Protein AF-A0A811UZP2-F1 (afdb_monomer_lite)

Structure (mmCIF, N/CA/C/O backbone):
data_AF-A0A811UZP2-F1
#
_entry.id   AF-A0A811UZP2-F1
#
loop_
_atom_site.group_PDB
_atom_site.id
_atom_site.type_symbol
_atom_site.label_atom_id
_atom_site.label_alt_id
_atom_site.label_comp_id
_atom_site.label_asym_id
_atom_site.label_entity_id
_atom_site.label_seq_id
_atom_site.pdbx_PDB_ins_code
_atom_site.Cartn_x
_atom_site.Cartn_y
_atom_site.Cartn_z
_atom_site.occupancy
_atom_site.B_iso_or_equiv
_atom_site.auth_seq_id
_atom_site.auth_comp_id
_atom_site.auth_asym_id
_atom_site.auth_atom_id
_atom_site.pdbx_PDB_model_num
ATOM 1 N N . MET A 1 1 ? -49.555 -31.638 52.571 1.00 51.34 1 MET A N 1
ATOM 2 C CA . MET A 1 1 ? -48.454 -30.773 53.047 1.00 51.34 1 MET A CA 1
ATOM 3 C C . MET A 1 1 ? -47.359 -30.689 51.977 1.00 51.34 1 MET A C 1
ATOM 5 O O . MET A 1 1 ? -46.196 -30.837 52.291 1.00 51.34 1 MET A O 1
ATOM 9 N N . GLU A 1 2 ? -47.729 -30.473 50.708 1.00 55.97 2 GLU A N 1
ATOM 10 C CA . GLU A 1 2 ? -46.790 -30.563 49.565 1.00 55.97 2 GLU A CA 1
ATOM 11 C C . GLU A 1 2 ? -46.860 -29.322 48.657 1.00 55.97 2 GLU A C 1
ATOM 13 O O . GLU A 1 2 ? -45.857 -28.881 48.111 1.00 55.97 2 GLU A O 1
ATOM 18 N N . LEU A 1 3 ? -48.024 -28.666 48.570 1.00 55.44 3 LEU A N 1
ATOM 19 C CA . LEU A 1 3 ? -48.233 -27.523 47.673 1.00 55.44 3 LEU A CA 1
ATOM 20 C C . LEU A 1 3 ? -47.512 -26.235 48.123 1.00 55.44 3 LEU A C 1
ATOM 22 O O . LEU A 1 3 ? -47.175 -25.387 47.302 1.00 55.44 3 LEU A O 1
ATOM 26 N N . LYS A 1 4 ? -47.251 -26.093 49.430 1.00 56.12 4 LYS A N 1
ATOM 27 C CA . LYS A 1 4 ? -46.613 -24.900 50.012 1.00 56.12 4 LYS A CA 1
ATOM 28 C C . LYS A 1 4 ? -45.107 -24.848 49.715 1.00 56.12 4 LYS A C 1
ATOM 30 O O . LYS A 1 4 ? -44.585 -23.775 49.448 1.00 56.12 4 LYS A O 1
ATOM 35 N N . GLY A 1 5 ? -44.448 -26.012 49.674 1.00 55.09 5 GLY A N 1
ATOM 36 C CA . GLY A 1 5 ? -43.034 -26.127 49.303 1.00 55.09 5 GLY A CA 1
ATOM 37 C C . GLY A 1 5 ? -42.792 -25.862 47.816 1.00 55.09 5 GLY A C 1
ATOM 38 O O . GLY A 1 5 ? -41.835 -25.182 47.465 1.00 55.09 5 GLY A O 1
ATOM 39 N N . PHE A 1 6 ? -43.703 -26.306 46.942 1.00 57.50 6 PHE A N 1
ATOM 40 C CA . PHE A 1 6 ? -43.616 -26.010 45.509 1.00 57.50 6 PHE A CA 1
ATOM 41 C C . PHE A 1 6 ? -43.801 -24.521 45.203 1.00 57.50 6 PHE A C 1
ATOM 43 O O . PHE A 1 6 ? -43.073 -23.993 44.370 1.00 57.50 6 PHE A O 1
ATOM 50 N N . LEU A 1 7 ? -44.721 -23.833 45.891 1.00 56.56 7 LEU A N 1
ATOM 51 C CA . LEU A 1 7 ? -44.961 -22.403 45.677 1.00 56.56 7 LEU A CA 1
ATOM 52 C C . LEU A 1 7 ? -43.771 -21.539 46.129 1.00 56.56 7 LEU A C 1
ATOM 54 O O . LEU A 1 7 ? -43.403 -20.606 45.424 1.00 56.56 7 LEU A O 1
ATOM 58 N N . GLU A 1 8 ? -43.124 -21.870 47.252 1.00 56.34 8 GLU A N 1
ATOM 59 C CA . GLU A 1 8 ? -41.934 -21.139 47.717 1.00 56.34 8 GLU A CA 1
ATOM 60 C C . GLU A 1 8 ? -40.711 -21.369 46.821 1.00 56.34 8 GLU A C 1
ATOM 62 O O . GLU A 1 8 ? -39.989 -20.420 46.516 1.00 56.34 8 GLU A O 1
ATOM 67 N N . VAL A 1 9 ? -40.524 -22.590 46.307 1.00 61.41 9 VAL A N 1
ATOM 68 C CA . VAL A 1 9 ? -39.473 -22.888 45.320 1.00 61.41 9 VAL A CA 1
ATOM 69 C C . VAL A 1 9 ? -39.740 -22.162 43.995 1.00 61.41 9 VAL A C 1
ATOM 71 O O . VAL A 1 9 ? -38.817 -21.592 43.417 1.00 61.41 9 VAL A O 1
ATOM 74 N N . PHE A 1 10 ? -40.994 -22.099 43.535 1.00 60.28 10 PHE A N 1
ATOM 75 C CA . PHE A 1 10 ? -41.353 -21.378 42.307 1.00 60.28 10 PHE A CA 1
ATOM 76 C C . PHE A 1 10 ? -41.160 -19.859 42.441 1.00 60.28 10 PHE A C 1
ATOM 78 O O . PHE A 1 10 ? -40.683 -19.222 41.505 1.00 60.28 10 PHE A O 1
ATOM 85 N N . ILE A 1 11 ? -41.468 -19.278 43.608 1.00 58.78 11 ILE A N 1
ATOM 86 C CA . ILE A 1 11 ? -41.262 -17.848 43.899 1.00 58.78 11 ILE A CA 1
ATOM 87 C C . ILE A 1 11 ? -39.763 -17.511 43.995 1.00 58.78 11 ILE A C 1
ATOM 89 O O . ILE A 1 11 ? -39.335 -16.491 43.458 1.00 58.78 11 ILE A O 1
ATOM 93 N N . LEU A 1 12 ? -38.939 -18.384 44.587 1.00 56.09 12 LEU A N 1
ATOM 94 C CA . LEU A 1 12 ? -37.476 -18.226 44.619 1.00 56.09 12 LEU A CA 1
ATOM 95 C C . LEU A 1 12 ? -36.836 -18.322 43.220 1.00 56.09 12 LEU A C 1
ATOM 97 O O . LEU A 1 12 ? -35.905 -17.576 42.914 1.00 56.09 12 LEU A O 1
ATOM 101 N N . ILE A 1 13 ? -37.357 -19.187 42.344 1.00 56.62 13 ILE A N 1
ATOM 102 C CA . ILE A 1 13 ? -36.900 -19.313 40.949 1.00 56.62 13 ILE A CA 1
ATOM 103 C C . ILE A 1 13 ? -37.351 -18.102 40.109 1.00 56.62 13 ILE A C 1
ATOM 105 O O . ILE A 1 13 ? -36.561 -17.545 39.348 1.00 56.62 13 ILE A O 1
ATOM 109 N N . LEU A 1 14 ? -38.583 -17.616 40.297 1.00 57.53 14 LEU A N 1
ATOM 110 C CA . LEU A 1 14 ? -39.101 -16.419 39.618 1.00 57.53 14 LEU A CA 1
ATOM 111 C C . LEU A 1 14 ? -38.420 -15.113 40.065 1.00 57.53 14 LEU A C 1
ATOM 113 O O . LEU A 1 14 ? -38.305 -14.194 39.257 1.00 57.53 14 LEU A O 1
ATOM 117 N N . CYS A 1 15 ? -37.935 -15.022 41.308 1.00 55.75 15 CYS A N 1
ATOM 118 C CA . CYS A 1 15 ? -37.207 -13.846 41.803 1.00 55.75 15 CYS A CA 1
ATOM 119 C C . CYS A 1 15 ? -35.717 -13.817 41.422 1.00 55.75 15 CYS A C 1
ATOM 121 O O . CYS A 1 15 ? -35.116 -12.747 41.474 1.00 55.75 15 CYS A O 1
ATOM 123 N N . THR A 1 16 ? -35.114 -14.946 41.035 1.00 53.75 16 THR A N 1
ATOM 124 C CA . THR A 1 16 ? -33.679 -15.031 40.688 1.00 53.75 16 THR A CA 1
ATOM 125 C C . THR A 1 16 ? -33.408 -14.961 39.183 1.00 53.75 16 THR A C 1
ATOM 127 O O . THR A 1 16 ? -32.334 -14.515 38.775 1.00 53.75 16 THR A O 1
ATOM 130 N N . LEU A 1 17 ? -34.386 -15.316 38.341 1.00 49.88 17 LEU A N 1
ATOM 131 C CA . LEU A 1 17 ? -34.281 -15.182 36.883 1.00 49.88 17 LEU A CA 1
ATOM 132 C C . LEU A 1 17 ? -34.069 -13.737 36.370 1.00 49.88 17 LEU A C 1
ATOM 134 O O . LEU A 1 17 ? -33.278 -13.572 35.440 1.00 49.88 17 LEU A O 1
ATOM 138 N N . PRO A 1 18 ? -34.699 -12.679 36.928 1.00 53.84 18 PRO A N 1
ATOM 139 C CA . PRO A 1 18 ? -34.545 -11.325 36.390 1.00 53.84 18 PRO A CA 1
ATOM 140 C C . PRO A 1 18 ? -33.134 -10.759 36.594 1.00 53.84 18 PRO A C 1
ATOM 142 O O . PRO A 1 18 ? -32.667 -9.954 35.793 1.00 53.84 18 PRO A O 1
ATOM 145 N N . SER A 1 19 ? -32.437 -11.182 37.654 1.00 48.47 19 SER A N 1
ATOM 146 C CA . SER A 1 19 ? -31.101 -10.684 38.010 1.00 48.47 19 SER A CA 1
ATOM 147 C C . SER A 1 19 ? -29.984 -11.328 37.186 1.00 48.47 19 SER A C 1
ATOM 149 O O . SER A 1 19 ? -28.936 -10.718 36.999 1.00 48.47 19 SER A O 1
ATOM 151 N N . ALA A 1 20 ? -30.205 -12.547 36.682 1.00 51.75 20 ALA A N 1
ATOM 152 C CA . ALA A 1 20 ? -29.247 -13.267 35.842 1.00 51.75 20 ALA A CA 1
ATOM 153 C C . ALA A 1 20 ? -29.245 -12.793 34.374 1.00 51.75 20 ALA A C 1
ATOM 155 O O . ALA A 1 20 ? -28.330 -13.135 33.628 1.00 51.75 20 ALA A O 1
ATOM 156 N N . LEU A 1 21 ? -30.248 -12.004 33.960 1.00 51.09 21 LEU A N 1
ATOM 157 C CA . LEU A 1 21 ? -30.452 -11.574 32.570 1.00 51.09 21 LEU A CA 1
ATOM 158 C C . LEU A 1 21 ? -30.218 -10.069 32.335 1.00 51.09 21 LEU A C 1
ATOM 160 O O . LEU A 1 21 ? -30.445 -9.573 31.234 1.00 51.09 21 LEU A O 1
ATOM 164 N N . ALA A 1 22 ? -29.760 -9.321 33.340 1.00 52.41 22 ALA A N 1
ATOM 165 C CA . ALA A 1 22 ? -29.311 -7.946 33.143 1.00 52.41 22 ALA A CA 1
ATOM 166 C C . ALA A 1 22 ? -27.819 -7.954 32.775 1.00 52.41 22 ALA A C 1
ATOM 168 O O . ALA A 1 22 ? -26.949 -7.799 33.632 1.00 52.41 22 ALA A O 1
ATOM 169 N N . GLU A 1 23 ? -27.511 -8.181 31.496 1.00 65.38 23 GLU A N 1
ATOM 170 C CA . GLU A 1 23 ? -26.149 -8.015 30.986 1.00 65.38 23 GLU A CA 1
ATOM 171 C C . GLU A 1 23 ? -25.695 -6.569 31.238 1.00 65.38 23 GLU A C 1
ATOM 173 O O . GLU A 1 23 ? -26.335 -5.614 30.793 1.00 65.38 23 GLU A O 1
ATOM 178 N N . ASN A 1 24 ? -24.601 -6.390 31.984 1.00 84.50 24 ASN A N 1
ATOM 179 C CA . ASN A 1 24 ? -24.034 -5.066 32.207 1.00 84.50 24 ASN A CA 1
ATOM 180 C C . ASN A 1 24 ? -23.607 -4.478 30.851 1.00 84.50 24 ASN A C 1
ATOM 182 O O . ASN A 1 24 ? -22.844 -5.105 30.114 1.00 84.50 24 ASN A O 1
ATOM 186 N N . ILE A 1 25 ? -24.068 -3.264 30.543 1.00 89.81 25 ILE A N 1
ATOM 187 C CA . ILE A 1 25 ? -23.784 -2.563 29.283 1.00 89.81 25 ILE A CA 1
ATOM 188 C C . ILE A 1 25 ? -22.282 -2.489 28.961 1.00 89.81 25 ILE A C 1
ATOM 190 O O . ILE A 1 25 ? -21.886 -2.608 27.805 1.00 89.81 25 ILE A O 1
ATOM 194 N N . CYS A 1 26 ? -21.429 -2.395 29.982 1.00 92.25 26 CYS A N 1
ATOM 195 C CA . CYS A 1 26 ? -19.982 -2.383 29.810 1.00 92.25 26 CYS A CA 1
ATOM 196 C C . CYS A 1 26 ? -19.419 -3.749 29.411 1.00 92.25 26 CYS A C 1
ATOM 198 O O . CYS A 1 26 ? -18.467 -3.809 28.639 1.00 92.25 26 CYS A O 1
ATOM 200 N N . ASP A 1 27 ? -20.000 -4.846 29.903 1.00 92.31 27 ASP A N 1
ATOM 201 C CA . ASP A 1 27 ? -19.583 -6.194 29.504 1.00 92.31 27 ASP A CA 1
ATOM 202 C C . ASP A 1 27 ? -20.007 -6.487 28.061 1.00 92.31 27 ASP A C 1
ATOM 204 O O . ASP A 1 27 ? -19.261 -7.131 27.321 1.00 92.31 27 ASP A O 1
ATOM 208 N N . LYS A 1 28 ? -21.157 -5.944 27.637 1.00 93.56 28 LYS A N 1
ATOM 209 C CA . LYS A 1 28 ? -21.589 -5.951 26.237 1.00 93.56 28 LYS A CA 1
ATOM 210 C C . LYS A 1 28 ? -20.598 -5.198 25.341 1.00 93.56 28 LYS A C 1
ATOM 212 O O . LYS A 1 28 ? -20.078 -5.788 24.398 1.00 93.56 28 LYS A O 1
ATOM 217 N N . TYR A 1 29 ? -20.276 -3.938 25.653 1.00 95.00 29 TYR A N 1
ATOM 218 C CA . TYR A 1 29 ? -19.318 -3.154 24.858 1.00 95.00 29 TYR A CA 1
ATOM 219 C C . TYR A 1 29 ? -17.925 -3.778 24.821 1.00 95.00 29 TYR A C 1
ATOM 221 O O . TYR A 1 29 ? -17.291 -3.782 23.771 1.00 95.00 29 TYR A O 1
ATOM 229 N N . MET A 1 30 ? -17.461 -4.362 25.928 1.00 94.44 30 MET A N 1
ATOM 230 C CA . MET A 1 30 ? -16.179 -5.065 25.952 1.00 94.44 30 MET A CA 1
ATOM 231 C C . MET A 1 30 ? -16.183 -6.288 25.020 1.00 94.44 30 MET A C 1
ATOM 233 O O . MET A 1 30 ? -15.218 -6.508 24.288 1.00 94.44 30 MET A O 1
ATOM 237 N N . ARG A 1 31 ? -17.271 -7.073 25.001 1.00 96.06 31 ARG A N 1
ATOM 238 C CA . ARG A 1 31 ? -17.428 -8.195 24.061 1.00 96.06 31 ARG A CA 1
ATOM 239 C C . ARG A 1 31 ? -17.457 -7.726 22.609 1.00 96.06 31 ARG A C 1
ATOM 241 O O . ARG A 1 31 ? -16.762 -8.306 21.779 1.00 96.06 31 ARG A O 1
ATOM 248 N N . GLU A 1 32 ? -18.226 -6.684 22.309 1.00 97.44 32 GLU A N 1
ATOM 249 C CA . GLU A 1 32 ? -18.311 -6.128 20.955 1.00 97.44 32 GLU A CA 1
ATOM 250 C C . GLU A 1 32 ? -16.962 -5.561 20.498 1.00 97.44 32 GLU A C 1
ATOM 252 O O . GLU A 1 32 ? -16.509 -5.881 19.401 1.00 97.44 32 GLU A O 1
ATOM 257 N N . LEU A 1 33 ? -16.259 -4.809 21.352 1.00 97.50 33 LEU A N 1
ATOM 258 C CA . LEU A 1 33 ? -14.916 -4.311 21.060 1.00 97.50 33 LEU A CA 1
ATOM 259 C C . LEU A 1 33 ? -13.947 -5.458 20.765 1.00 97.50 33 LEU A C 1
ATOM 261 O O . LEU A 1 33 ? -13.254 -5.412 19.753 1.00 97.50 33 LEU A O 1
ATOM 265 N N . ALA A 1 34 ? -13.935 -6.512 21.586 1.00 98.00 34 ALA A N 1
ATOM 266 C CA . ALA A 1 34 ? -13.082 -7.676 21.352 1.00 98.00 34 ALA A CA 1
ATOM 267 C C . ALA A 1 34 ? -13.383 -8.352 20.001 1.00 98.00 34 ALA A C 1
ATOM 269 O O . ALA A 1 34 ? -12.461 -8.728 19.273 1.00 98.00 34 ALA A O 1
ATOM 270 N N . GLN A 1 35 ? -14.662 -8.461 19.628 1.00 98.38 35 GLN A N 1
ATOM 271 C CA . GLN A 1 35 ? -15.070 -8.993 18.326 1.00 98.38 35 GLN A CA 1
ATOM 272 C C . GLN A 1 35 ? -14.615 -8.098 17.168 1.00 98.38 35 GLN A C 1
ATOM 274 O O . GLN A 1 35 ? -14.054 -8.608 16.198 1.00 98.38 35 GLN A O 1
ATOM 279 N N . LYS A 1 36 ? -14.802 -6.774 17.258 1.00 98.62 36 LYS A N 1
ATOM 280 C CA . LYS A 1 36 ? -14.389 -5.834 16.200 1.00 98.62 36 LYS A CA 1
ATOM 281 C C . LYS A 1 36 ? -12.870 -5.749 16.057 1.00 98.62 36 LYS A C 1
ATOM 283 O O . LYS A 1 36 ? -12.368 -5.769 14.937 1.00 98.62 36 LYS A O 1
ATOM 288 N N . GLN A 1 37 ? -12.132 -5.758 17.166 1.00 98.44 37 GLN A N 1
ATOM 289 C CA . GLN A 1 37 ? -10.669 -5.850 17.157 1.00 98.44 37 GLN A CA 1
ATOM 290 C C . GLN A 1 37 ? -10.196 -7.149 16.493 1.00 98.44 37 GLN A C 1
ATOM 292 O O . GLN A 1 37 ? -9.330 -7.117 15.619 1.00 98.44 37 GLN A O 1
ATOM 297 N N . SER A 1 38 ? -10.797 -8.292 16.844 1.00 98.56 38 SER A N 1
ATOM 298 C CA . SER A 1 38 ? -10.477 -9.579 16.216 1.00 98.56 38 SER A CA 1
ATOM 299 C C . SER A 1 38 ? -10.783 -9.585 14.716 1.00 98.56 38 SER A C 1
ATOM 301 O O . SER A 1 38 ? -9.960 -10.067 13.937 1.00 98.56 38 SER A O 1
ATOM 303 N N . ALA A 1 39 ? -11.913 -9.009 14.299 1.00 98.75 39 ALA A N 1
ATOM 304 C CA . ALA A 1 39 ? -12.286 -8.893 12.892 1.00 98.75 39 ALA A CA 1
ATOM 305 C C . ALA A 1 39 ? -11.300 -8.016 12.103 1.00 98.75 39 ALA A C 1
ATOM 307 O O . ALA A 1 39 ? -10.900 -8.387 10.999 1.00 98.75 39 ALA A O 1
ATOM 308 N N . PHE A 1 40 ? -10.850 -6.893 12.673 1.00 98.69 40 PHE A N 1
ATOM 309 C CA . PHE A 1 40 ? -9.834 -6.047 12.043 1.00 98.69 40 PHE A CA 1
ATOM 310 C C . PHE A 1 40 ? -8.487 -6.773 11.907 1.00 98.69 40 PHE A C 1
ATOM 312 O O . PHE A 1 40 ? -7.885 -6.747 10.833 1.00 98.69 40 PHE A O 1
ATOM 319 N N . VAL A 1 41 ? -8.041 -7.497 12.941 1.00 98.56 41 VAL A N 1
ATOM 320 C CA . VAL A 1 41 ? -6.816 -8.323 12.885 1.00 98.56 41 VAL A CA 1
ATOM 321 C C . VAL A 1 41 ? -6.923 -9.408 11.814 1.00 98.56 41 VAL A C 1
ATOM 323 O O . VAL A 1 41 ? -5.992 -9.607 11.028 1.00 98.56 41 VAL A O 1
ATOM 326 N N . GLN A 1 42 ? -8.063 -10.098 11.757 1.00 98.56 42 GLN A N 1
ATOM 327 C CA . GLN A 1 42 ? -8.315 -11.126 10.755 1.00 98.56 42 GLN A CA 1
ATOM 328 C C . GLN A 1 42 ? -8.272 -10.531 9.345 1.00 98.56 42 GLN A C 1
ATOM 330 O O . GLN A 1 42 ? -7.553 -11.045 8.490 1.00 98.56 42 GLN A O 1
ATOM 335 N N . CYS A 1 43 ? -8.984 -9.425 9.116 1.00 98.69 43 CYS A N 1
ATOM 336 C CA . CYS A 1 43 ? -8.995 -8.743 7.828 1.00 98.69 43 CYS A CA 1
ATOM 337 C C . CYS A 1 43 ? -7.587 -8.311 7.405 1.00 98.69 43 CYS A C 1
ATOM 339 O O . CYS A 1 43 ? -7.168 -8.610 6.286 1.00 98.69 43 CYS A O 1
ATOM 341 N N . SER A 1 44 ? -6.837 -7.691 8.320 1.00 98.06 44 SER A N 1
ATOM 342 C CA . SER A 1 44 ? -5.464 -7.227 8.085 1.00 98.06 44 SER A CA 1
ATOM 343 C C . SER A 1 44 ? -4.545 -8.371 7.657 1.00 98.06 44 SER A C 1
ATOM 345 O O . SER A 1 44 ? -3.731 -8.228 6.749 1.00 98.06 44 SER A O 1
ATOM 347 N N . THR A 1 45 ? -4.699 -9.536 8.290 1.00 97.69 45 THR A N 1
ATOM 348 C CA . THR A 1 45 ? -3.896 -10.726 7.983 1.00 97.69 45 THR A CA 1
ATOM 349 C C . THR A 1 45 ? -4.240 -11.288 6.603 1.00 97.69 45 THR A C 1
ATOM 351 O O . THR A 1 45 ? -3.342 -11.632 5.832 1.00 97.69 45 THR A O 1
ATOM 354 N N . LEU A 1 46 ? -5.532 -11.350 6.268 1.00 98.19 46 LEU A N 1
ATOM 355 C CA . LEU A 1 46 ? -6.014 -11.856 4.979 1.00 98.19 46 LEU A CA 1
ATOM 356 C C . LEU A 1 46 ? -5.652 -10.934 3.802 1.00 98.19 46 LEU A C 1
ATOM 358 O O . LEU A 1 46 ? -5.492 -11.422 2.688 1.00 98.19 46 LEU A O 1
ATOM 362 N N . HIS A 1 47 ? -5.460 -9.637 4.049 1.00 97.75 47 HIS A N 1
ATOM 363 C CA . HIS A 1 47 ? -5.062 -8.639 3.048 1.00 97.75 47 HIS A CA 1
ATOM 364 C C . HIS A 1 47 ? -3.571 -8.269 3.122 1.00 97.75 47 HIS A C 1
ATOM 366 O O . HIS A 1 47 ? -3.183 -7.149 2.791 1.00 97.75 47 HIS A O 1
ATOM 372 N N . SER A 1 48 ? -2.724 -9.201 3.568 1.00 95.31 48 SER A N 1
ATOM 373 C CA . SER A 1 48 ? -1.280 -8.972 3.695 1.00 95.31 48 SER A CA 1
ATOM 374 C C . SER A 1 48 ? -0.506 -9.134 2.382 1.00 95.31 48 SER A C 1
ATOM 376 O O . SER A 1 48 ? 0.568 -8.550 2.248 1.00 95.31 48 SER A O 1
ATOM 378 N N . VAL A 1 49 ? -1.008 -9.916 1.414 1.00 93.88 49 VAL A N 1
ATOM 379 C CA . VAL A 1 49 ? -0.312 -10.197 0.142 1.00 93.88 49 VAL A CA 1
ATOM 380 C C . VAL A 1 49 ? -1.313 -10.475 -1.001 1.00 93.88 49 VAL A C 1
ATOM 382 O O . VAL A 1 49 ? -1.969 -11.515 -0.972 1.00 93.88 49 VAL A O 1
ATOM 385 N N . PRO A 1 50 ? -1.377 -9.639 -2.063 1.00 92.69 50 PRO A N 1
ATOM 386 C CA . PRO A 1 50 ? -0.879 -8.260 -2.115 1.00 92.69 50 PRO A CA 1
ATOM 387 C C . PRO A 1 50 ? -1.483 -7.405 -1.006 1.00 92.69 50 PRO A C 1
ATOM 389 O O . PRO A 1 50 ? -2.578 -7.701 -0.525 1.00 92.69 50 PRO A O 1
ATOM 392 N N . VAL A 1 51 ? -0.763 -6.363 -0.596 1.00 96.06 51 VAL A N 1
ATOM 393 C CA . VAL A 1 51 ? -1.212 -5.536 0.523 1.00 96.06 51 VAL A CA 1
ATOM 394 C C . VAL A 1 51 ? -2.454 -4.748 0.111 1.00 96.06 51 VAL A C 1
ATOM 396 O O . VAL A 1 51 ? -2.437 -4.009 -0.872 1.00 96.06 51 VAL A O 1
ATOM 399 N N . ARG A 1 52 ? -3.543 -4.944 0.857 1.00 96.44 52 ARG A N 1
ATOM 400 C CA . ARG A 1 52 ? -4.826 -4.234 0.714 1.00 96.44 52 ARG A CA 1
ATOM 401 C C . ARG A 1 52 ? -5.434 -3.934 2.082 1.00 96.44 52 ARG A C 1
ATOM 403 O O . ARG A 1 52 ? -6.624 -4.143 2.308 1.00 96.44 52 ARG A O 1
ATOM 410 N N . LEU A 1 53 ? -4.589 -3.537 3.028 1.00 97.38 53 LEU A N 1
ATOM 411 C CA . LEU A 1 53 ? -4.991 -3.286 4.408 1.00 97.38 53 LEU A CA 1
ATOM 412 C C . LEU A 1 53 ? -5.978 -2.121 4.477 1.00 97.38 53 LEU A C 1
ATOM 414 O O . LEU A 1 53 ? -6.990 -2.212 5.164 1.00 97.38 53 LEU A O 1
ATOM 418 N N . CYS A 1 54 ? -5.683 -1.031 3.775 1.00 97.88 54 CYS A N 1
ATOM 419 C CA . CYS A 1 54 ? -6.426 0.208 3.930 1.00 97.88 54 CYS A CA 1
ATOM 420 C C . CYS A 1 54 ? -7.787 0.117 3.239 1.00 97.88 54 CYS A C 1
ATOM 422 O O . CYS A 1 54 ? -8.819 0.244 3.891 1.00 97.88 54 CYS A O 1
ATOM 424 N N . ASN A 1 55 ? -7.798 -0.198 1.942 1.00 96.69 55 ASN A N 1
ATOM 425 C CA . ASN A 1 55 ? -9.043 -0.311 1.179 1.00 96.69 55 ASN A CA 1
ATOM 426 C C . ASN A 1 55 ? -9.844 -1.572 1.534 1.00 96.69 55 ASN A C 1
ATOM 428 O O . ASN A 1 55 ? -11.070 -1.565 1.486 1.00 96.69 55 ASN A O 1
ATOM 432 N N . GLY A 1 56 ? -9.164 -2.674 1.871 1.00 97.31 56 GLY A N 1
ATOM 433 C CA . GLY A 1 56 ? -9.815 -3.951 2.169 1.00 97.31 56 GLY A CA 1
ATOM 434 C C . GLY A 1 56 ? -10.394 -4.042 3.580 1.00 97.31 56 GLY A C 1
ATOM 435 O O . GLY A 1 56 ? -11.326 -4.818 3.789 1.00 97.31 56 GLY A O 1
ATOM 436 N N . CYS A 1 57 ? -9.869 -3.261 4.535 1.00 98.38 57 CYS A N 1
ATOM 437 C CA . CYS A 1 57 ? -10.240 -3.351 5.952 1.00 98.38 57 CYS A CA 1
ATOM 438 C C . CYS A 1 57 ? -10.761 -2.046 6.572 1.00 98.38 57 CYS A C 1
ATOM 440 O O . CYS A 1 57 ? -10.863 -1.958 7.799 1.00 98.38 57 CYS A O 1
ATOM 442 N N . GLU A 1 58 ? -11.111 -1.046 5.756 1.00 97.81 58 GLU A N 1
ATOM 443 C CA . GLU A 1 58 ? -11.650 0.246 6.209 1.00 97.81 58 GLU A CA 1
ATOM 444 C C . GLU A 1 58 ? -12.872 0.079 7.122 1.00 97.81 58 GLU A C 1
ATOM 446 O O . GLU A 1 58 ? -12.929 0.647 8.213 1.00 97.81 58 GLU A O 1
ATOM 451 N N . SER A 1 59 ? -13.833 -0.752 6.709 1.00 98.12 59 SER A N 1
ATOM 452 C CA . SER A 1 59 ? -15.058 -0.996 7.475 1.00 98.12 59 SER A CA 1
ATOM 453 C C . SER A 1 59 ? -14.752 -1.603 8.847 1.00 98.12 59 SER A C 1
ATOM 455 O O . SER A 1 59 ? -15.229 -1.098 9.862 1.00 98.12 59 SER A O 1
ATOM 457 N N . GLN A 1 60 ? -13.903 -2.632 8.906 1.00 98.56 60 GLN A N 1
ATOM 458 C CA . GLN A 1 60 ? -13.527 -3.296 10.155 1.00 98.56 60 GLN A CA 1
ATOM 459 C C . GLN A 1 60 ? -12.763 -2.347 11.083 1.00 98.56 60 GLN A C 1
ATOM 461 O O . GLN A 1 60 ? -12.985 -2.365 12.295 1.00 98.56 60 GLN A O 1
ATOM 466 N N . TYR A 1 61 ? -11.891 -1.504 10.526 1.00 98.50 61 TYR A N 1
ATOM 467 C CA . TYR A 1 61 ? -11.191 -0.470 11.280 1.00 98.50 61 TYR A CA 1
ATOM 468 C C . TYR A 1 61 ? -12.164 0.565 11.863 1.00 98.50 61 TYR A C 1
ATOM 470 O O . TYR A 1 61 ? -12.116 0.848 13.061 1.00 98.50 61 TYR A O 1
ATOM 478 N N . SER A 1 62 ? -13.081 1.086 11.044 1.00 98.25 62 SER A N 1
ATOM 479 C CA . SER A 1 62 ? -14.073 2.089 11.447 1.00 98.25 62 SER A CA 1
ATOM 480 C C . SER A 1 62 ? -15.018 1.564 12.532 1.00 98.25 62 SER A C 1
ATOM 482 O O . SER A 1 62 ? -15.220 2.217 13.557 1.00 98.25 62 SER A O 1
ATOM 484 N N . GLU A 1 63 ? -15.525 0.337 12.383 1.00 98.38 63 GLU A N 1
ATOM 485 C CA . GLU A 1 63 ? -16.374 -0.305 13.393 1.00 98.38 63 GLU A CA 1
ATOM 486 C C . GLU A 1 63 ? -15.637 -0.516 14.723 1.00 98.38 63 GLU A C 1
ATOM 488 O O . GLU A 1 63 ? -16.206 -0.286 15.794 1.00 98.38 63 GLU A O 1
ATOM 493 N N . MET A 1 64 ? -14.364 -0.923 14.667 1.00 98.31 64 MET A N 1
ATOM 494 C CA . MET A 1 64 ? -13.503 -1.055 15.845 1.00 98.31 64 MET A CA 1
ATOM 495 C C . MET A 1 64 ? -13.286 0.295 16.545 1.00 98.31 64 MET A C 1
ATOM 497 O O . MET A 1 64 ? -13.365 0.362 17.772 1.00 98.31 64 MET A O 1
ATOM 501 N N . GLN A 1 65 ? -13.023 1.371 15.797 1.00 98.12 65 GLN A N 1
ATOM 502 C CA . GLN A 1 65 ? -12.891 2.716 16.370 1.00 98.12 65 GLN A CA 1
ATOM 503 C C . GLN A 1 65 ? -14.204 3.189 17.001 1.00 98.12 65 GLN A C 1
ATOM 505 O O . GLN A 1 65 ? -14.197 3.700 18.121 1.00 98.12 65 GLN A O 1
ATOM 510 N N . GLY A 1 66 ? -15.331 2.971 16.320 1.00 97.81 66 GLY A N 1
ATOM 511 C CA . GLY A 1 66 ? -16.651 3.383 16.791 1.00 97.81 66 GLY A CA 1
ATOM 512 C C . GLY A 1 66 ? -17.018 2.753 18.133 1.00 97.81 66 GLY A C 1
ATOM 513 O O . GLY A 1 66 ? -17.389 3.464 19.067 1.00 97.81 66 GLY A O 1
ATOM 514 N N . ILE A 1 67 ? -16.855 1.433 18.275 1.00 97.56 67 ILE A N 1
ATOM 515 C CA . ILE A 1 67 ? -17.186 0.759 19.538 1.00 97.56 67 ILE A CA 1
ATOM 516 C C . ILE A 1 67 ? -16.224 1.142 20.671 1.00 97.56 67 ILE A C 1
ATOM 518 O O . ILE A 1 67 ? -16.658 1.321 21.810 1.00 97.56 67 ILE A O 1
ATOM 522 N N . TYR A 1 68 ? -14.936 1.345 20.368 1.00 97.19 68 TYR A N 1
ATOM 523 C CA . TYR A 1 68 ? -13.972 1.846 21.349 1.00 97.19 68 TYR A CA 1
ATOM 524 C C . TYR A 1 68 ? -14.349 3.247 21.849 1.00 97.19 68 TYR A C 1
ATOM 526 O O . TYR A 1 68 ? -14.304 3.504 23.053 1.00 97.19 68 TYR A O 1
ATOM 534 N N . PHE A 1 69 ? -14.757 4.141 20.942 1.00 96.56 69 PHE A N 1
ATOM 535 C CA . PHE A 1 69 ? -15.200 5.494 21.273 1.00 96.56 69 PHE A CA 1
ATOM 536 C C . PHE A 1 69 ? -16.423 5.478 22.200 1.00 96.56 69 PHE A C 1
ATOM 538 O O . PHE A 1 69 ? -16.370 6.061 23.282 1.00 96.56 69 PHE A O 1
ATOM 545 N N . ILE A 1 70 ? -17.466 4.719 21.846 1.00 94.94 70 ILE A N 1
ATOM 546 C CA . ILE A 1 70 ? -18.678 4.564 22.672 1.00 94.94 70 ILE A CA 1
ATOM 547 C C . ILE A 1 70 ? -18.324 4.051 24.076 1.00 94.94 70 ILE A C 1
ATOM 549 O O . ILE A 1 70 ? -18.803 4.572 25.084 1.00 94.94 70 ILE A O 1
ATOM 553 N N . MET A 1 71 ? -17.443 3.050 24.164 1.00 94.00 71 MET A N 1
ATOM 554 C CA . MET A 1 71 ? -17.022 2.471 25.441 1.00 94.00 71 MET A CA 1
ATOM 555 C C . MET A 1 71 ? -16.234 3.465 26.317 1.00 94.00 71 MET A C 1
ATOM 557 O O . MET A 1 71 ? -16.333 3.400 27.542 1.00 94.00 71 MET A O 1
ATOM 561 N N . ARG A 1 72 ? -15.462 4.380 25.711 1.00 92.38 72 ARG A N 1
ATOM 562 C CA . ARG A 1 72 ? -14.705 5.435 26.415 1.00 92.38 72 ARG A CA 1
ATOM 563 C C . ARG A 1 72 ? -15.594 6.564 26.935 1.00 92.38 72 ARG A C 1
ATOM 565 O O . ARG A 1 72 ? -15.267 7.154 27.966 1.00 92.38 72 ARG A O 1
ATOM 572 N N . GLU A 1 73 ? -16.681 6.887 26.239 1.00 92.44 73 GLU A N 1
ATOM 573 C CA . GLU A 1 73 ? -17.618 7.934 26.672 1.00 92.44 73 GLU A CA 1
ATOM 574 C C . GLU A 1 73 ? -18.474 7.500 27.871 1.00 92.44 73 GLU A C 1
ATOM 576 O O . GLU A 1 73 ? -18.849 8.326 28.709 1.00 92.44 73 GLU A O 1
ATOM 581 N N . GLU A 1 74 ? -18.730 6.198 28.015 1.00 91.94 74 GLU A N 1
ATOM 582 C CA . GLU A 1 74 ? -19.484 5.665 29.145 1.00 91.94 74 GLU A CA 1
ATOM 583 C C . GLU A 1 74 ? -18.638 5.665 30.432 1.00 91.94 74 GLU A C 1
ATOM 585 O O . GLU A 1 74 ? -17.743 4.836 30.632 1.00 91.94 74 GLU A O 1
ATOM 590 N N . LYS A 1 75 ? -18.951 6.586 31.355 1.00 87.00 75 LYS A N 1
ATOM 591 C CA . LYS A 1 75 ? -18.196 6.790 32.609 1.00 87.00 75 LYS A CA 1
ATOM 592 C C . LYS A 1 75 ? -18.044 5.508 33.424 1.00 87.00 75 LYS A C 1
ATOM 594 O O . LYS A 1 75 ? -16.968 5.265 33.973 1.00 87.00 75 LYS A O 1
ATOM 599 N N . ASN A 1 76 ? -19.094 4.688 33.492 1.00 86.94 76 ASN A N 1
ATOM 600 C CA . ASN A 1 76 ? -19.067 3.431 34.239 1.00 86.94 76 ASN A CA 1
ATOM 601 C C . ASN A 1 76 ? -18.092 2.419 33.619 1.00 86.94 76 ASN A C 1
ATOM 603 O O . ASN A 1 76 ? -17.419 1.684 34.342 1.00 86.94 76 ASN A O 1
ATOM 607 N N . CYS A 1 77 ? -17.965 2.409 32.290 1.00 89.25 77 CYS A N 1
ATOM 608 C CA . CYS A 1 77 ? -17.060 1.511 31.580 1.00 89.25 77 CYS A CA 1
ATOM 609 C C . CYS A 1 77 ? -15.615 2.002 31.667 1.00 89.25 77 CYS A C 1
ATOM 611 O O . CYS A 1 77 ? -14.723 1.201 31.950 1.00 89.25 77 CYS A O 1
ATOM 613 N N . THR A 1 78 ? -15.395 3.315 31.553 1.00 86.81 78 THR A N 1
ATOM 614 C CA . THR A 1 78 ? -14.098 3.958 31.810 1.00 86.81 78 THR A CA 1
ATOM 615 C C . THR A 1 78 ? -13.564 3.596 33.190 1.00 86.81 78 THR A C 1
ATOM 617 O O . THR A 1 78 ? -12.456 3.086 33.321 1.00 86.81 78 THR A O 1
ATOM 620 N N . GLN A 1 79 ? -14.389 3.723 34.228 1.00 86.25 79 GLN A N 1
ATOM 621 C CA . GLN A 1 79 ? -13.993 3.345 35.584 1.00 86.25 79 GLN A CA 1
ATOM 622 C C . GLN A 1 79 ? -13.801 1.836 35.793 1.00 86.25 79 GLN A C 1
ATOM 624 O O . GLN A 1 79 ? -13.169 1.463 36.782 1.00 86.25 79 GLN A O 1
ATOM 629 N N . LYS A 1 80 ? -14.337 0.972 34.926 1.00 89.44 80 LYS A N 1
ATOM 630 C CA . LYS A 1 80 ? -14.248 -0.490 35.063 1.00 89.44 80 LYS A CA 1
ATOM 631 C C . LYS A 1 80 ? -13.092 -1.105 34.276 1.00 89.44 80 LYS A C 1
ATOM 633 O O . LYS A 1 80 ? -12.500 -2.065 34.755 1.00 89.44 80 LYS A O 1
ATOM 638 N N . PHE A 1 81 ? -12.789 -0.585 33.090 1.00 89.25 81 PHE A N 1
ATOM 639 C CA . PHE A 1 81 ? -11.886 -1.231 32.131 1.00 89.25 81 PHE A CA 1
ATOM 640 C C . PHE A 1 81 ? -10.668 -0.394 31.745 1.00 89.25 81 PHE A C 1
ATOM 642 O O . PHE A 1 81 ? -9.711 -0.941 31.204 1.00 89.25 81 PHE A O 1
ATOM 649 N N . PHE A 1 82 ? -10.680 0.909 32.024 1.00 89.62 82 PHE A N 1
ATOM 650 C CA . PHE A 1 82 ? -9.614 1.816 31.621 1.00 89.62 82 PHE A CA 1
ATOM 651 C C . PHE A 1 82 ? -8.832 2.296 32.839 1.00 89.62 82 PHE A C 1
ATOM 653 O O . PHE A 1 82 ? -9.399 2.571 33.897 1.00 89.62 82 PHE A O 1
ATOM 660 N N . ASP A 1 83 ? -7.507 2.351 32.689 1.00 83.81 83 ASP A N 1
ATOM 661 C CA . ASP A 1 83 ? -6.570 2.821 33.720 1.00 83.81 83 ASP A CA 1
ATOM 662 C C . ASP A 1 83 ? -6.695 2.062 35.062 1.00 83.81 83 ASP A C 1
ATOM 664 O O . ASP A 1 83 ? -6.380 2.581 36.135 1.00 83.81 83 ASP A O 1
ATOM 668 N N . LYS A 1 84 ? -7.189 0.816 35.015 1.00 81.75 84 LYS A N 1
ATOM 669 C CA . LYS A 1 84 ? -7.371 -0.060 36.186 1.00 81.75 84 LYS A CA 1
ATOM 670 C C . LYS A 1 84 ? -6.168 -0.939 36.486 1.00 81.75 84 LYS A C 1
ATOM 672 O O . LYS A 1 84 ? -6.022 -1.418 37.607 1.00 81.75 84 LYS A O 1
ATOM 677 N N . ASP A 1 85 ? -5.322 -1.156 35.495 1.00 83.75 85 ASP A N 1
ATOM 678 C CA . ASP A 1 85 ? -4.144 -1.997 35.596 1.00 83.75 85 ASP A CA 1
ATOM 679 C C . ASP A 1 85 ? -2.938 -1.302 34.943 1.00 83.75 85 ASP A C 1
ATOM 681 O O . ASP A 1 85 ? -3.086 -0.345 34.182 1.00 83.75 85 ASP A O 1
ATOM 685 N N . ARG A 1 86 ? -1.724 -1.764 35.272 1.00 87.12 86 ARG A N 1
ATOM 686 C CA . ARG A 1 86 ? -0.472 -1.154 34.782 1.00 87.12 86 ARG A CA 1
ATOM 687 C C . ARG A 1 86 ? -0.294 -1.265 33.265 1.00 87.12 86 ARG A C 1
ATOM 689 O O . ARG A 1 86 ? 0.478 -0.499 32.703 1.00 87.12 86 ARG A O 1
ATOM 696 N N . ILE A 1 87 ? -0.938 -2.244 32.632 1.00 89.19 87 ILE A N 1
ATOM 697 C CA . ILE A 1 87 ? -0.806 -2.544 31.202 1.00 89.19 87 ILE A CA 1
ATOM 698 C C . ILE A 1 87 ? -1.881 -1.802 30.396 1.00 89.19 87 ILE A C 1
ATOM 700 O O . ILE A 1 87 ? -1.666 -1.506 29.222 1.00 89.19 87 ILE A O 1
ATOM 704 N N . ASN A 1 88 ? -3.018 -1.479 31.016 1.00 91.50 88 ASN A N 1
ATOM 705 C CA . ASN A 1 88 ? -4.193 -0.866 30.414 1.00 91.50 88 ASN A CA 1
ATOM 706 C C . ASN A 1 88 ? -4.590 -1.596 29.122 1.00 91.50 88 ASN A C 1
ATOM 708 O O . ASN A 1 88 ? -4.596 -1.009 28.039 1.00 91.50 88 ASN A O 1
ATOM 712 N N . ILE A 1 89 ? -4.843 -2.909 29.231 1.00 92.31 89 ILE A N 1
ATOM 713 C CA . ILE A 1 89 ? -4.905 -3.845 28.090 1.00 92.31 89 ILE A CA 1
ATOM 714 C C . ILE A 1 89 ? -5.846 -3.356 26.983 1.00 92.31 89 ILE A C 1
ATOM 716 O O . ILE A 1 89 ? -5.487 -3.430 25.807 1.00 92.31 89 ILE A O 1
ATOM 720 N N . VAL A 1 90 ? -7.021 -2.831 27.341 1.00 93.50 90 VAL A N 1
ATOM 721 C CA . VAL A 1 90 ? -8.016 -2.339 26.374 1.00 93.50 90 VAL A CA 1
ATOM 722 C C . VAL A 1 90 ? -7.453 -1.173 25.556 1.00 93.50 90 VAL A C 1
ATOM 724 O O . VAL A 1 90 ? -7.477 -1.213 24.325 1.00 93.50 90 VAL A O 1
ATOM 727 N N . SER A 1 91 ? -6.874 -0.172 26.228 1.00 94.44 91 SER A N 1
ATOM 728 C CA . SER A 1 91 ? -6.259 0.990 25.572 1.00 94.44 91 SER A CA 1
ATOM 729 C C . SER A 1 91 ? -5.027 0.603 24.758 1.00 94.44 91 SER A C 1
ATOM 731 O O . SER A 1 91 ? -4.854 1.072 23.637 1.00 94.44 91 SER A O 1
ATOM 733 N N . THR A 1 92 ? -4.179 -0.274 25.297 1.00 95.62 92 THR A N 1
ATOM 734 C CA . THR A 1 92 ? -2.945 -0.724 24.639 1.00 95.62 92 THR A CA 1
ATOM 735 C C . THR A 1 92 ? -3.248 -1.528 23.378 1.00 95.62 92 THR A C 1
ATOM 737 O O . THR A 1 92 ? -2.644 -1.285 22.334 1.00 95.62 92 THR A O 1
ATOM 740 N N . THR A 1 93 ? -4.229 -2.432 23.431 1.00 96.50 93 THR A N 1
ATOM 741 C CA . THR A 1 93 ? -4.666 -3.205 22.259 1.00 96.50 93 THR A CA 1
ATOM 742 C C . THR A 1 93 ? -5.222 -2.275 21.183 1.00 96.50 93 THR A C 1
ATOM 744 O O . THR A 1 93 ? -4.803 -2.355 20.029 1.00 96.50 93 THR A O 1
ATOM 747 N N . GLN A 1 94 ? -6.087 -1.327 21.561 1.00 97.31 94 GLN A N 1
ATOM 748 C CA . GLN A 1 94 ? -6.605 -0.332 20.623 1.00 97.31 94 GLN A CA 1
ATOM 749 C C . GLN A 1 94 ? -5.482 0.502 19.992 1.00 97.31 94 GLN A C 1
ATOM 751 O O . GLN A 1 94 ? -5.493 0.737 18.782 1.00 97.31 94 GLN A O 1
ATOM 756 N N . ALA A 1 95 ? -4.503 0.938 20.788 1.00 97.12 95 ALA A N 1
ATOM 757 C CA . ALA A 1 95 ? -3.383 1.743 20.317 1.00 97.12 95 ALA A CA 1
ATOM 758 C C . ALA A 1 95 ? -2.516 0.985 19.304 1.00 97.12 95 ALA A C 1
ATOM 760 O O . ALA A 1 95 ? -2.150 1.556 18.281 1.00 97.12 95 ALA A O 1
ATOM 761 N N . ILE A 1 96 ? -2.241 -0.303 19.533 1.00 98.06 96 ILE A N 1
ATOM 762 C CA . ILE A 1 96 ? -1.496 -1.144 18.585 1.00 98.06 96 ILE A CA 1
ATOM 763 C C . ILE A 1 96 ? -2.237 -1.224 17.245 1.00 98.06 96 ILE A C 1
ATOM 765 O O . ILE A 1 96 ? -1.639 -0.967 16.200 1.00 98.06 96 ILE A O 1
ATOM 769 N N . LEU A 1 97 ? -3.539 -1.516 17.264 1.00 98.31 97 LEU A N 1
ATOM 770 C CA . LEU A 1 97 ? -4.340 -1.650 16.042 1.00 98.31 97 LEU A CA 1
ATOM 771 C C . LEU A 1 97 ? -4.491 -0.314 15.303 1.00 98.31 97 LEU A C 1
ATOM 773 O O . LEU A 1 97 ? -4.374 -0.257 14.082 1.00 98.31 97 LEU A O 1
ATOM 777 N N . THR A 1 98 ? -4.649 0.781 16.046 1.00 98.25 98 THR A N 1
ATOM 778 C CA . THR A 1 98 ? -4.658 2.141 15.489 1.00 98.25 98 THR A CA 1
ATOM 779 C C . THR A 1 98 ? -3.302 2.505 14.886 1.00 98.25 98 THR A C 1
ATOM 781 O O . THR A 1 98 ? -3.239 3.112 13.820 1.00 98.25 98 THR A O 1
ATOM 784 N N . SER A 1 99 ? -2.203 2.089 15.522 1.00 98.12 99 SER A N 1
ATOM 785 C CA . SER A 1 99 ? -0.852 2.338 15.020 1.00 98.12 99 SER A CA 1
ATOM 786 C C . SER A 1 99 ? -0.553 1.573 13.732 1.00 98.12 99 SER A C 1
ATOM 788 O O . SER A 1 99 ? 0.191 2.079 12.898 1.00 98.12 99 SER A O 1
ATOM 790 N N . LEU A 1 100 ? -1.149 0.389 13.539 1.00 97.81 100 LEU A N 1
ATOM 791 C CA . LEU A 1 100 ? -1.013 -0.378 12.302 1.00 97.81 100 LEU A CA 1
ATOM 792 C C . LEU A 1 100 ? -1.613 0.393 11.117 1.00 97.81 100 LEU A C 1
ATOM 794 O O . LEU A 1 100 ? -0.942 0.559 10.101 1.00 97.81 100 LEU A O 1
ATOM 798 N N . TRP A 1 101 ? -2.826 0.925 11.288 1.00 98.31 101 TRP A N 1
ATOM 799 C CA . TRP A 1 101 ? -3.496 1.783 10.304 1.00 98.31 101 TRP A CA 1
ATOM 800 C C . TRP A 1 101 ? -2.687 3.050 9.996 1.00 98.31 101 TRP A C 1
ATOM 802 O O . TRP A 1 101 ? -2.407 3.355 8.836 1.00 98.31 101 TRP A O 1
ATOM 812 N N . ALA A 1 102 ? -2.232 3.752 11.039 1.00 98.00 102 ALA A N 1
ATOM 813 C CA . ALA A 1 102 ? -1.462 4.986 10.891 1.00 98.00 102 ALA A CA 1
ATOM 814 C C . ALA A 1 102 ? -0.098 4.755 10.219 1.00 98.00 102 ALA A C 1
ATOM 816 O O . ALA A 1 102 ? 0.320 5.537 9.370 1.00 98.00 102 ALA A O 1
ATOM 817 N N . LYS A 1 103 ? 0.598 3.662 10.558 1.00 97.25 103 LYS A N 1
ATOM 818 C CA . LYS A 1 103 ? 1.898 3.310 9.966 1.00 97.25 103 LYS A CA 1
ATOM 819 C C . LYS A 1 103 ? 1.788 2.932 8.487 1.00 97.25 103 LYS A C 1
ATOM 821 O O . LYS A 1 103 ? 2.758 3.089 7.753 1.00 97.25 103 LYS A O 1
ATOM 826 N N . ALA A 1 104 ? 0.626 2.442 8.065 1.00 97.31 104 ALA A N 1
ATOM 827 C CA . ALA A 1 104 ? 0.309 2.177 6.668 1.00 97.31 104 ALA A CA 1
ATOM 828 C C . ALA A 1 104 ? -0.191 3.425 5.912 1.00 97.31 104 ALA A C 1
ATOM 830 O O . ALA A 1 104 ? -0.521 3.321 4.732 1.00 97.31 104 ALA A O 1
ATOM 831 N N . TYR A 1 105 ? -0.246 4.591 6.570 1.00 97.88 105 TYR A N 1
ATOM 832 C CA . TYR A 1 105 ? -0.752 5.844 6.002 1.00 97.88 105 TYR A CA 1
ATOM 833 C C . TYR A 1 105 ? -2.140 5.683 5.367 1.00 97.88 105 TYR A C 1
ATOM 835 O O . TYR A 1 105 ? -2.421 6.255 4.318 1.00 97.88 105 TYR A O 1
ATOM 843 N N . CYS A 1 106 ? -3.013 4.878 5.980 1.00 97.88 106 CYS A N 1
ATOM 844 C CA . CYS A 1 106 ? -4.279 4.508 5.354 1.00 97.88 106 CYS A CA 1
ATOM 845 C C . CYS A 1 106 ? -5.231 5.690 5.125 1.00 97.88 106 CYS A C 1
ATOM 847 O O . CYS A 1 106 ? -6.007 5.673 4.174 1.00 97.88 106 CYS A O 1
ATOM 849 N N . ASP A 1 107 ? -5.132 6.748 5.929 1.00 96.38 107 ASP A N 1
ATOM 850 C CA . ASP A 1 107 ? -5.927 7.965 5.728 1.00 96.38 107 ASP A CA 1
ATOM 851 C C . ASP A 1 107 ? -5.609 8.641 4.378 1.00 96.38 107 ASP A C 1
ATOM 853 O O . ASP A 1 107 ? -6.495 9.204 3.734 1.00 96.38 107 ASP A O 1
ATOM 857 N N . ASP A 1 108 ? -4.366 8.523 3.895 1.00 96.19 108 ASP A N 1
ATOM 858 C CA . ASP A 1 108 ? -3.947 9.064 2.597 1.00 96.19 108 ASP A CA 1
ATOM 859 C C . ASP A 1 108 ? -4.601 8.341 1.410 1.00 96.19 108 ASP A C 1
ATOM 861 O O . ASP A 1 108 ? -4.787 8.938 0.351 1.00 96.19 108 ASP A O 1
ATOM 865 N N . CYS A 1 109 ? -5.010 7.077 1.574 1.00 96.50 109 CYS A N 1
ATOM 866 C CA . CYS A 1 109 ? -5.724 6.344 0.523 1.00 96.50 109 CYS A CA 1
ATOM 867 C C . CYS A 1 109 ? -7.045 7.046 0.168 1.00 96.50 109 CYS A C 1
ATOM 869 O O . CYS A 1 109 ? -7.447 7.085 -0.997 1.00 96.50 109 CYS A O 1
ATOM 871 N N . PHE A 1 110 ? -7.703 7.628 1.170 1.00 95.81 110 PHE A N 1
ATOM 872 C CA . PHE A 1 110 ? -9.020 8.246 1.038 1.00 95.81 110 PHE A CA 1
ATOM 873 C C . PHE A 1 110 ? -8.944 9.767 0.864 1.00 95.81 110 PHE A C 1
ATOM 875 O O . PHE A 1 110 ? -9.893 10.378 0.363 1.00 95.81 110 PHE A O 1
ATOM 882 N N . ALA A 1 111 ? -7.808 10.384 1.208 1.00 94.12 111 ALA A N 1
ATOM 883 C CA . ALA A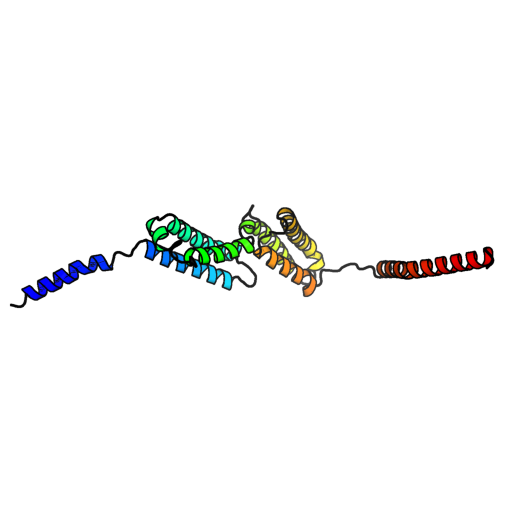 1 111 ? -7.552 11.795 0.948 1.00 94.12 111 ALA A CA 1
ATOM 884 C C . ALA A 1 111 ? -7.744 12.101 -0.544 1.00 94.12 111 ALA A C 1
ATOM 886 O O . ALA A 1 111 ? -7.144 11.462 -1.401 1.00 94.12 111 ALA A O 1
ATOM 887 N N . SER A 1 112 ? -8.626 13.052 -0.867 1.00 92.19 112 SER A N 1
ATOM 888 C CA . SER A 1 112 ? -8.911 13.474 -2.250 1.00 92.19 112 SER A CA 1
ATOM 889 C C . SER A 1 112 ? -9.208 12.326 -3.233 1.00 92.19 112 SER A C 1
ATOM 891 O O . SER A 1 112 ? -8.986 12.477 -4.433 1.00 92.19 112 SER A O 1
ATOM 893 N N . ASN A 1 113 ? -9.721 11.187 -2.745 1.00 95.00 113 ASN A N 1
ATOM 894 C CA . ASN A 1 113 ? -9.944 9.978 -3.544 1.00 95.00 113 ASN A CA 1
ATOM 895 C C . ASN A 1 113 ? -8.663 9.445 -4.237 1.00 95.00 113 ASN A C 1
ATOM 897 O O . ASN A 1 113 ? -8.719 8.941 -5.362 1.00 95.00 113 ASN A O 1
ATOM 901 N N . ASN A 1 114 ? -7.505 9.558 -3.574 1.00 95.56 114 ASN A N 1
ATOM 902 C CA . ASN A 1 114 ? -6.208 9.119 -4.097 1.00 95.56 114 ASN A CA 1
ATOM 903 C C . ASN A 1 114 ? -6.220 7.653 -4.549 1.00 95.56 114 ASN A C 1
ATOM 905 O O . ASN A 1 114 ? -5.785 7.360 -5.663 1.00 95.56 114 ASN A O 1
ATOM 909 N N . SER A 1 115 ? -6.763 6.745 -3.730 1.00 96.31 115 SER A N 1
ATOM 910 C CA . SER A 1 115 ? -6.842 5.322 -4.070 1.00 96.31 115 SER A CA 1
ATOM 911 C C . SER A 1 115 ? -7.725 5.077 -5.289 1.00 96.31 115 SER A C 1
ATOM 913 O O . SER A 1 115 ? -7.339 4.331 -6.182 1.00 96.31 115 SER A O 1
ATOM 915 N N . GLY A 1 116 ? -8.875 5.751 -5.392 1.00 96.94 116 GLY A N 1
ATOM 916 C CA . GLY A 1 116 ? -9.749 5.619 -6.558 1.00 96.94 116 GLY A CA 1
ATOM 917 C C . GLY A 1 116 ? -9.083 6.111 -7.848 1.00 96.94 116 GLY A C 1
ATOM 918 O O . GLY A 1 116 ? -9.192 5.467 -8.894 1.00 96.94 116 GLY A O 1
ATOM 919 N N . ALA A 1 117 ? -8.349 7.226 -7.780 1.00 97.38 117 ALA A N 1
ATOM 920 C CA . ALA A 1 117 ? -7.578 7.740 -8.909 1.00 97.38 117 ALA A CA 1
ATOM 921 C C . ALA A 1 117 ? -6.429 6.795 -9.307 1.00 97.38 117 ALA A C 1
ATOM 923 O O . ALA A 1 117 ? -6.222 6.542 -10.498 1.00 97.38 117 ALA A O 1
ATOM 924 N N . PHE A 1 118 ? -5.719 6.237 -8.322 1.00 97.88 118 PHE A N 1
ATOM 925 C CA . PHE A 1 118 ? -4.658 5.253 -8.533 1.00 97.88 118 PHE A CA 1
ATOM 926 C C . PHE A 1 118 ? -5.188 3.964 -9.171 1.00 97.88 118 PHE A C 1
ATOM 928 O O . PHE A 1 118 ? -4.621 3.479 -10.152 1.00 97.88 118 PHE A O 1
ATOM 935 N N . ASP A 1 119 ? -6.306 3.439 -8.667 1.00 97.44 119 ASP A N 1
ATOM 936 C CA . ASP A 1 119 ? -6.944 2.221 -9.168 1.00 97.44 119 ASP A CA 1
ATOM 937 C C . ASP A 1 119 ? -7.434 2.388 -10.606 1.00 97.44 119 ASP A C 1
ATOM 939 O O . ASP A 1 119 ? -7.346 1.455 -11.406 1.00 97.44 119 ASP A O 1
ATOM 943 N N . ASN A 1 120 ? -7.933 3.575 -10.969 1.00 98.25 120 ASN A N 1
ATOM 944 C CA . ASN A 1 120 ? -8.314 3.851 -12.351 1.00 9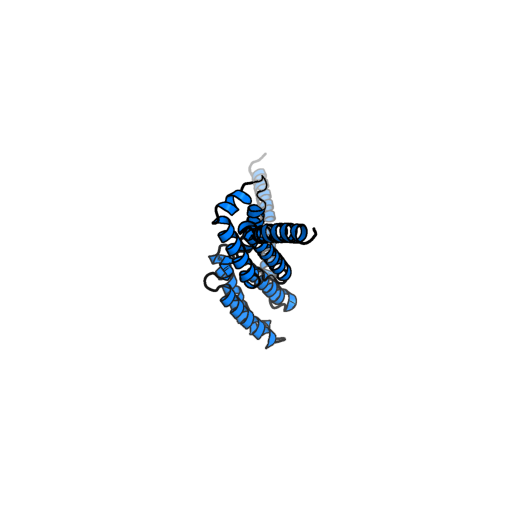8.25 120 ASN A CA 1
ATOM 945 C C . ASN A 1 120 ? -7.102 3.776 -13.291 1.00 98.25 120 ASN A C 1
ATOM 947 O O . ASN A 1 120 ? -7.136 3.042 -14.276 1.00 98.25 120 ASN A O 1
ATOM 951 N N . LYS A 1 121 ? -6.004 4.459 -12.947 1.00 98.50 121 LYS A N 1
ATOM 952 C CA . LYS A 1 121 ? -4.764 4.441 -13.743 1.00 98.50 121 LYS A CA 1
ATOM 953 C C . LYS A 1 121 ? -4.140 3.047 -13.814 1.00 98.50 121 LYS A C 1
ATOM 955 O O . LYS A 1 121 ? -3.665 2.629 -14.867 1.00 98.50 121 LYS A O 1
ATOM 960 N N . THR A 1 122 ? -4.190 2.302 -12.711 1.00 98.12 122 THR A N 1
ATOM 961 C CA . THR A 1 122 ? -3.725 0.910 -12.648 1.00 98.12 122 THR A CA 1
ATOM 962 C C . THR A 1 122 ? -4.524 0.031 -13.599 1.00 98.12 122 THR A C 1
ATOM 964 O O . THR A 1 122 ? -3.943 -0.690 -14.403 1.00 98.12 122 THR A O 1
ATOM 967 N N . ARG A 1 123 ? -5.854 0.156 -13.591 1.00 98.44 123 ARG A N 1
ATOM 968 C CA . ARG A 1 123 ? -6.738 -0.585 -14.495 1.00 98.44 123 ARG A CA 1
ATOM 969 C C . ARG A 1 123 ? -6.497 -0.235 -15.961 1.00 98.44 123 ARG A C 1
ATOM 971 O O . ARG A 1 123 ? -6.504 -1.129 -16.799 1.00 98.44 123 ARG A O 1
ATOM 978 N N . GLU A 1 124 ? -6.292 1.040 -16.284 1.00 98.25 124 GLU A N 1
ATOM 979 C CA . GLU A 1 124 ? -5.954 1.474 -17.646 1.00 98.25 124 GLU A CA 1
ATOM 980 C C . GLU A 1 124 ? -4.639 0.847 -18.125 1.00 98.25 124 GLU A C 1
ATOM 982 O O . GLU A 1 124 ? -4.575 0.306 -19.231 1.00 98.25 124 GLU A O 1
ATOM 987 N N . PHE A 1 125 ? -3.616 0.843 -17.270 1.00 98.44 125 PHE A N 1
ATOM 988 C CA . PHE A 1 125 ? -2.341 0.195 -17.554 1.00 98.44 125 PHE A CA 1
ATOM 989 C C . PHE A 1 125 ? -2.482 -1.327 -17.729 1.00 98.44 125 PHE A C 1
ATOM 991 O O . PHE A 1 125 ? -2.044 -1.867 -18.744 1.00 98.44 125 PHE A O 1
ATOM 998 N N . GLU A 1 126 ? -3.143 -2.017 -16.797 1.00 98.00 126 GLU A N 1
ATOM 999 C CA . GLU A 1 126 ? -3.378 -3.466 -16.867 1.00 98.00 126 GLU A CA 1
ATOM 1000 C C . GLU A 1 126 ? -4.204 -3.870 -18.095 1.00 98.00 126 GLU A C 1
ATOM 1002 O O . GLU A 1 126 ? -3.923 -4.888 -18.733 1.00 98.00 126 GLU A O 1
ATOM 1007 N N . ASN A 1 127 ? -5.209 -3.067 -18.456 1.00 98.31 127 ASN A N 1
ATOM 1008 C CA . ASN A 1 127 ? -5.987 -3.272 -19.673 1.00 98.31 127 ASN A CA 1
ATOM 1009 C C . ASN A 1 127 ? -5.092 -3.182 -20.910 1.00 98.31 127 ASN A C 1
ATOM 1011 O O . ASN A 1 127 ? -5.123 -4.092 -21.734 1.00 98.31 127 ASN A O 1
ATOM 1015 N N . CYS A 1 128 ? -4.236 -2.158 -20.997 1.00 98.38 128 CYS A N 1
ATOM 1016 C CA . CYS A 1 128 ? -3.294 -2.047 -22.104 1.00 98.38 128 CYS A CA 1
ATOM 1017 C C . CYS A 1 128 ? -2.376 -3.274 -22.202 1.00 98.38 128 CYS A C 1
ATOM 1019 O O . CYS A 1 128 ? -2.229 -3.823 -23.295 1.00 98.38 128 CYS A O 1
ATOM 1021 N N . LEU A 1 129 ? -1.802 -3.730 -21.078 1.00 98.00 129 LEU A N 1
ATOM 1022 C CA . LEU A 1 129 ? -0.929 -4.911 -21.046 1.00 98.00 129 LEU A CA 1
ATOM 1023 C C . LEU A 1 129 ? -1.642 -6.166 -21.561 1.00 98.00 129 LEU A C 1
ATOM 1025 O O . LEU A 1 129 ? -1.065 -6.966 -22.296 1.00 98.00 129 LEU A O 1
ATOM 1029 N N . ARG A 1 130 ? -2.907 -6.352 -21.173 1.00 97.56 130 ARG A N 1
ATOM 1030 C CA . ARG A 1 130 ? -3.708 -7.500 -21.607 1.00 97.56 130 ARG A CA 1
ATOM 1031 C C . ARG A 1 130 ? -4.001 -7.461 -23.106 1.00 97.56 130 ARG A C 1
ATOM 1033 O O . ARG A 1 130 ? -4.004 -8.524 -23.729 1.00 97.56 130 ARG A O 1
ATOM 1040 N N . ASP A 1 131 ? -4.253 -6.274 -23.645 1.00 98.00 131 ASP A N 1
ATOM 1041 C CA . ASP A 1 131 ? -4.702 -6.083 -25.023 1.00 98.00 131 ASP A CA 1
ATOM 1042 C C . ASP A 1 131 ? -3.528 -6.085 -26.029 1.00 98.00 131 ASP A C 1
ATOM 1044 O O . ASP A 1 131 ? -3.717 -6.459 -27.184 1.00 98.00 131 ASP A O 1
ATOM 1048 N N . HIS A 1 132 ? -2.304 -5.759 -25.589 1.00 96.81 132 HIS A N 1
ATOM 1049 C CA . HIS A 1 132 ? -1.114 -5.615 -26.446 1.00 96.81 132 HIS A CA 1
ATOM 1050 C C . HIS A 1 132 ? 0.019 -6.594 -26.101 1.00 96.81 132 HIS A C 1
ATOM 1052 O O . HIS A 1 132 ? 1.192 -6.216 -26.037 1.00 96.81 132 HIS A O 1
ATOM 1058 N N . LYS A 1 133 ? -0.317 -7.867 -25.871 1.00 95.25 133 LYS A N 1
ATOM 1059 C CA . LYS A 1 133 ? 0.678 -8.898 -25.532 1.00 95.25 133 LYS A CA 1
ATOM 1060 C C . LYS A 1 133 ? 1.766 -9.032 -26.603 1.00 95.25 133 LYS A C 1
ATOM 1062 O O . LYS A 1 133 ? 1.453 -9.242 -27.771 1.00 95.25 133 LYS A O 1
ATOM 1067 N N . GLY A 1 134 ? 3.030 -8.989 -26.194 1.00 94.06 134 GLY A N 1
ATOM 1068 C CA . GLY A 1 134 ? 4.209 -9.008 -27.066 1.00 94.06 134 GLY A CA 1
ATOM 1069 C C . GLY A 1 134 ? 4.680 -7.630 -27.552 1.00 94.06 134 GLY A C 1
ATOM 1070 O O . GLY A 1 1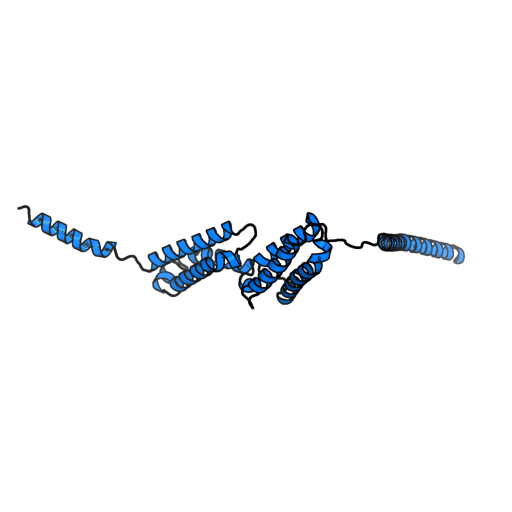34 ? 5.810 -7.518 -28.028 1.00 94.06 134 GLY A O 1
ATOM 1071 N N . GLU A 1 135 ? 3.859 -6.586 -27.412 1.00 95.81 135 GLU A N 1
ATOM 1072 C CA . GLU A 1 135 ? 4.177 -5.197 -27.780 1.00 95.81 135 GLU A CA 1
ATOM 1073 C C . GLU A 1 135 ? 3.970 -4.226 -26.598 1.00 95.81 135 GLU A C 1
ATOM 1075 O O . GLU A 1 135 ? 3.914 -3.003 -26.769 1.00 95.81 135 GLU A O 1
ATOM 1080 N N . GLU A 1 136 ? 3.904 -4.757 -25.371 1.00 96.31 136 GLU A N 1
ATOM 1081 C CA . GLU A 1 136 ? 3.537 -4.033 -24.151 1.00 96.31 136 GLU A CA 1
ATOM 1082 C C . GLU A 1 136 ? 4.447 -2.824 -23.921 1.00 96.31 136 GLU A C 1
ATOM 1084 O O . GLU A 1 136 ? 3.988 -1.726 -23.604 1.00 96.31 136 GLU A O 1
ATOM 1089 N N . CYS A 1 137 ? 5.755 -3.003 -24.117 1.00 94.81 137 CYS A N 1
ATOM 1090 C CA . CYS A 1 137 ? 6.743 -1.961 -23.861 1.00 94.81 137 CYS A CA 1
ATOM 1091 C C . CYS A 1 137 ? 6.594 -0.751 -24.787 1.00 94.81 137 CYS A C 1
ATOM 1093 O O . CYS A 1 137 ? 6.909 0.366 -24.384 1.00 94.81 137 CYS A O 1
ATOM 1095 N N . ALA A 1 138 ? 6.151 -0.969 -26.027 1.00 94.88 138 ALA A N 1
ATOM 1096 C CA . ALA A 1 138 ? 5.994 0.096 -27.008 1.00 94.88 138 ALA A CA 1
ATOM 1097 C C . ALA A 1 138 ? 4.643 0.799 -26.842 1.00 94.88 138 ALA A C 1
ATOM 1099 O O . ALA A 1 138 ? 4.584 2.028 -26.852 1.00 94.88 138 ALA A O 1
ATOM 1100 N N . LEU A 1 139 ? 3.573 0.023 -26.656 1.00 97.12 139 LEU A N 1
ATOM 1101 C CA . LEU A 1 139 ? 2.202 0.533 -26.702 1.00 97.12 139 LEU A CA 1
ATOM 1102 C C . LEU A 1 139 ? 1.671 0.965 -25.328 1.00 97.12 139 LEU A C 1
ATOM 1104 O O . LEU A 1 139 ? 0.892 1.911 -25.249 1.00 97.12 139 LEU A O 1
ATOM 1108 N N . CYS A 1 140 ? 2.140 0.356 -24.235 1.00 98.00 140 CYS A N 1
ATOM 1109 C CA . CYS A 1 140 ? 1.652 0.641 -22.879 1.00 98.00 140 CYS A CA 1
ATOM 1110 C C . CYS A 1 140 ? 2.556 1.562 -22.058 1.00 98.00 140 CYS A C 1
ATOM 1112 O O . CYS A 1 140 ? 2.206 1.920 -20.930 1.00 98.00 140 CYS A O 1
ATOM 1114 N N . LEU A 1 141 ? 3.685 2.007 -22.622 1.00 96.38 141 LEU A N 1
ATOM 1115 C CA . LEU A 1 141 ? 4.574 2.973 -21.974 1.00 96.38 141 LEU A CA 1
ATOM 1116 C C . LEU A 1 141 ? 3.850 4.263 -21.535 1.00 96.38 141 LEU A C 1
ATOM 1118 O O . LEU A 1 141 ? 4.103 4.697 -20.411 1.00 96.38 141 LEU A O 1
ATOM 1122 N N . PRO A 1 142 ? 2.939 4.873 -22.325 1.00 97.31 142 PRO A N 1
ATOM 1123 C CA . PRO A 1 142 ? 2.214 6.066 -21.884 1.00 97.31 142 PRO A CA 1
ATOM 1124 C C . PRO A 1 142 ? 1.371 5.825 -20.625 1.00 97.31 142 PRO A C 1
ATOM 1126 O O . PRO A 1 142 ? 1.417 6.636 -19.703 1.00 97.31 142 PRO A O 1
ATOM 1129 N N . HIS A 1 143 ? 0.671 4.688 -20.545 1.00 98.25 143 HIS A N 1
ATOM 1130 C CA . HIS A 1 143 ? -0.137 4.320 -19.377 1.00 98.25 143 HIS A CA 1
ATOM 1131 C C . HIS A 1 143 ? 0.732 4.048 -18.144 1.00 98.25 143 HIS A C 1
ATOM 1133 O O . HIS A 1 143 ? 0.416 4.503 -17.046 1.00 98.25 143 HIS A O 1
ATOM 1139 N N . TYR A 1 144 ? 1.871 3.369 -18.325 1.00 97.81 144 TYR A N 1
ATOM 1140 C CA . TYR A 1 144 ? 2.846 3.180 -17.250 1.00 97.81 144 TYR A CA 1
ATOM 1141 C C . TYR A 1 144 ? 3.387 4.519 -16.727 1.00 97.81 144 TYR A C 1
ATOM 1143 O O . TYR A 1 144 ? 3.479 4.722 -15.516 1.00 97.81 144 TYR A O 1
ATOM 1151 N N . LEU A 1 145 ? 3.754 5.440 -17.626 1.00 97.38 145 LEU A N 1
ATOM 1152 C CA . LEU A 1 145 ? 4.280 6.755 -17.255 1.00 97.38 145 LEU A CA 1
ATOM 1153 C C . LEU A 1 145 ? 3.233 7.619 -16.552 1.00 97.38 145 LEU A C 1
ATOM 1155 O O . LEU A 1 145 ? 3.592 8.322 -15.611 1.00 97.38 145 LEU A O 1
ATOM 1159 N N . ASP A 1 146 ? 1.968 7.551 -16.965 1.00 98.38 146 ASP A N 1
ATOM 1160 C CA . ASP A 1 146 ? 0.865 8.246 -16.300 1.00 98.38 146 ASP A CA 1
ATOM 1161 C C . ASP A 1 146 ? 0.624 7.706 -14.879 1.00 98.38 146 ASP A C 1
ATOM 1163 O O . ASP A 1 146 ? 0.617 8.477 -13.917 1.00 98.38 146 ASP A O 1
ATOM 1167 N N . LEU A 1 147 ? 0.540 6.380 -14.715 1.00 98.56 147 LEU A N 1
ATOM 1168 C CA . LEU A 1 147 ? 0.422 5.731 -13.404 1.00 98.56 147 LEU A CA 1
ATOM 1169 C C . LEU A 1 147 ? 1.612 6.064 -12.489 1.00 98.56 147 LEU A C 1
ATOM 1171 O O . LEU A 1 147 ? 1.440 6.520 -11.357 1.00 98.56 147 LEU A O 1
ATOM 1175 N N . ASN A 1 148 ? 2.837 5.877 -12.984 1.00 98.00 148 ASN A N 1
ATOM 1176 C CA . ASN A 1 148 ? 4.048 6.157 -12.218 1.00 98.00 148 ASN A CA 1
ATOM 1177 C C . ASN A 1 148 ? 4.196 7.657 -11.916 1.00 98.00 148 ASN A C 1
ATOM 1179 O O . ASN A 1 148 ? 4.671 8.023 -10.842 1.00 98.00 148 ASN A O 1
ATOM 1183 N N . GLY A 1 149 ? 3.798 8.526 -12.846 1.00 98.12 149 GLY A N 1
ATOM 1184 C CA . GLY A 1 149 ? 3.802 9.975 -12.674 1.00 98.12 149 GLY A CA 1
ATOM 1185 C C . GLY A 1 149 ? 2.846 10.419 -11.573 1.00 98.12 149 GLY A C 1
ATOM 1186 O O . GLY A 1 149 ? 3.241 11.202 -10.710 1.00 98.12 149 GLY A O 1
ATOM 1187 N N . PHE A 1 150 ? 1.635 9.859 -11.549 1.00 97.75 150 PHE A N 1
ATOM 1188 C CA . PHE A 1 150 ? 0.669 10.082 -10.477 1.00 97.75 150 PHE A CA 1
ATOM 1189 C C . PHE A 1 150 ? 1.230 9.660 -9.112 1.00 97.75 150 PHE A C 1
ATOM 1191 O O . PHE A 1 150 ? 1.254 10.472 -8.187 1.00 97.75 150 PHE A O 1
ATOM 1198 N N . TYR A 1 151 ? 1.782 8.444 -9.007 1.00 97.94 151 TYR A N 1
ATOM 1199 C CA . TYR A 1 151 ? 2.407 7.966 -7.768 1.00 97.94 151 TYR A CA 1
ATOM 1200 C C . TYR A 1 151 ? 3.552 8.878 -7.300 1.00 97.94 151 TYR A C 1
ATOM 1202 O O . TYR A 1 151 ? 3.612 9.249 -6.134 1.00 97.94 151 TYR A O 1
ATOM 1210 N N . VAL A 1 152 ? 4.465 9.269 -8.197 1.00 97.62 152 VAL A N 1
ATOM 1211 C CA . VAL A 1 152 ? 5.593 10.157 -7.852 1.00 97.62 152 VAL A CA 1
ATOM 1212 C C . VAL A 1 152 ? 5.107 11.551 -7.441 1.00 97.62 152 VAL A C 1
ATOM 1214 O O . VAL A 1 152 ? 5.740 12.202 -6.611 1.00 97.62 152 VAL A O 1
ATOM 1217 N N . GLY A 1 153 ? 3.998 12.022 -8.014 1.00 96.81 153 GLY A N 1
ATOM 1218 C CA . GLY A 1 153 ? 3.337 13.254 -7.590 1.00 96.81 153 GLY A CA 1
ATOM 1219 C C . GLY A 1 153 ? 2.855 13.173 -6.143 1.00 96.81 153 GLY A C 1
ATOM 1220 O O . GLY A 1 153 ? 3.176 14.060 -5.352 1.00 96.81 153 GLY A O 1
ATOM 1221 N N . LEU A 1 154 ? 2.163 12.086 -5.788 1.00 95.75 154 LEU A N 1
ATOM 1222 C CA . LEU A 1 154 ? 1.717 11.827 -4.415 1.00 95.75 154 LEU A CA 1
ATOM 1223 C C . LEU A 1 154 ? 2.889 11.684 -3.444 1.00 95.75 154 LEU A C 1
ATOM 1225 O O . LEU A 1 154 ? 2.902 12.330 -2.403 1.00 95.75 154 LEU A O 1
ATOM 1229 N N . ASP A 1 155 ? 3.907 10.906 -3.809 1.00 96.19 155 ASP A N 1
ATOM 1230 C CA . ASP A 1 155 ? 5.111 10.695 -2.998 1.00 96.19 155 ASP A CA 1
ATOM 1231 C C . ASP A 1 155 ? 5.798 12.018 -2.633 1.00 96.19 155 ASP A C 1
ATOM 1233 O O . ASP A 1 155 ? 6.151 12.248 -1.477 1.00 96.19 155 ASP A O 1
ATOM 1237 N N . LYS A 1 156 ? 5.897 12.945 -3.591 1.00 96.12 156 LYS A N 1
ATOM 1238 C CA . LYS A 1 156 ? 6.442 14.285 -3.345 1.00 96.12 156 LYS A CA 1
ATOM 1239 C C . LYS A 1 156 ? 5.521 15.158 -2.501 1.00 96.12 156 LYS A C 1
ATOM 1241 O O . LYS A 1 156 ? 6.015 15.869 -1.634 1.00 96.12 156 LYS A O 1
ATOM 1246 N N . HIS A 1 157 ? 4.217 15.141 -2.771 1.00 93.44 157 HIS A N 1
ATOM 1247 C CA . HIS A 1 157 ? 3.241 15.948 -2.035 1.00 93.44 157 HIS A CA 1
ATOM 1248 C C . HIS A 1 157 ? 3.142 15.520 -0.563 1.00 93.44 157 HIS A C 1
ATOM 1250 O O . HIS A 1 157 ? 3.029 16.364 0.322 1.00 93.44 157 HIS A O 1
ATOM 1256 N N . ASN A 1 158 ? 3.248 14.216 -0.304 1.00 92.75 158 ASN A N 1
ATOM 1257 C CA . ASN A 1 158 ? 3.076 13.615 1.015 1.00 92.75 158 ASN A CA 1
ATOM 1258 C C . ASN A 1 158 ? 4.407 13.325 1.728 1.00 92.75 158 ASN A C 1
ATOM 1260 O O . ASN A 1 158 ? 4.419 12.599 2.718 1.00 92.75 158 ASN A O 1
ATOM 1264 N N . ASN A 1 159 ? 5.546 13.835 1.244 1.00 92.69 159 ASN A N 1
ATOM 1265 C CA . ASN A 1 159 ? 6.875 13.549 1.807 1.00 92.69 159 ASN A CA 1
ATOM 1266 C C . ASN A 1 159 ? 7.152 12.038 2.015 1.00 92.69 159 ASN A C 1
ATOM 1268 O O . ASN A 1 159 ? 7.692 11.624 3.042 1.00 92.69 159 ASN A O 1
ATOM 1272 N N . GLY A 1 160 ? 6.756 11.204 1.054 1.00 90.12 160 GLY A N 1
ATOM 1273 C CA . GLY A 1 160 ? 6.906 9.746 1.105 1.00 90.12 160 GLY A CA 1
ATOM 1274 C C . GLY A 1 160 ? 5.876 9.017 1.977 1.00 90.12 160 GLY A C 1
ATOM 1275 O O . GLY A 1 160 ? 5.938 7.797 2.105 1.00 90.12 160 GLY A O 1
ATOM 1276 N N . GLN A 1 161 ? 4.913 9.730 2.566 1.00 94.00 161 GLN A N 1
ATOM 1277 C CA . GLN A 1 161 ? 3.829 9.164 3.376 1.00 94.00 161 GLN A CA 1
ATOM 1278 C C . GLN A 1 161 ? 2.613 8.816 2.511 1.00 94.00 161 GLN A C 1
ATOM 1280 O O . GLN A 1 161 ? 1.514 9.324 2.713 1.00 94.00 161 GLN A O 1
ATOM 1285 N N . VAL A 1 162 ? 2.833 7.984 1.495 1.00 96.12 162 VAL A N 1
ATOM 1286 C CA . VAL A 1 162 ? 1.770 7.513 0.598 1.00 96.12 162 VAL A CA 1
ATOM 1287 C C . VAL A 1 162 ? 1.082 6.297 1.215 1.00 96.12 162 VAL A C 1
ATOM 1289 O O . VAL A 1 162 ? 1.744 5.468 1.838 1.00 96.12 162 VAL A O 1
ATOM 1292 N N . CYS A 1 163 ? -0.224 6.150 1.006 1.00 96.88 163 CYS A N 1
ATOM 1293 C CA 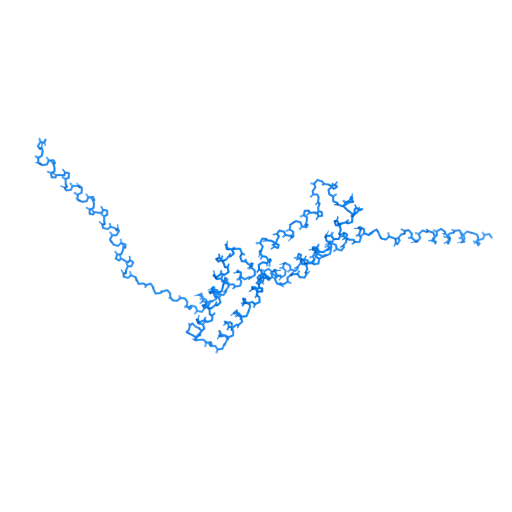. CYS A 1 163 ? -0.975 4.923 1.300 1.00 96.88 163 CYS A CA 1
ATOM 1294 C C . CYS A 1 163 ? -0.180 3.644 0.971 1.00 96.88 163 CYS A C 1
ATOM 1296 O O . CYS A 1 163 ? 0.260 3.443 -0.167 1.00 96.88 163 CYS A O 1
ATOM 1298 N N . TYR A 1 164 ? -0.014 2.754 1.947 1.00 97.19 164 TYR A N 1
ATOM 1299 C CA . TYR A 1 164 ? 0.848 1.584 1.785 1.00 97.19 164 TYR A CA 1
ATOM 1300 C C . TYR A 1 164 ? 0.307 0.559 0.771 1.00 97.19 164 TYR A C 1
ATOM 1302 O O . TYR A 1 164 ? 1.103 -0.064 0.067 1.00 97.19 164 TYR A O 1
ATOM 1310 N N . ASP A 1 165 ? -1.019 0.454 0.603 1.00 97.56 165 ASP A N 1
ATOM 1311 C CA . ASP A 1 165 ? -1.639 -0.345 -0.470 1.00 97.56 165 ASP A CA 1
ATOM 1312 C C . ASP A 1 165 ?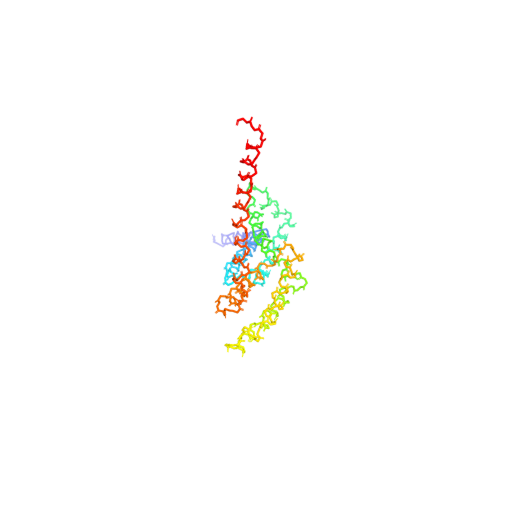 -1.131 0.104 -1.860 1.00 97.56 165 ASP A C 1
ATOM 1314 O O . ASP A 1 165 ? -0.760 -0.718 -2.702 1.00 97.56 165 ASP A O 1
ATOM 1318 N N . MET A 1 166 ? -1.042 1.424 -2.089 1.00 97.44 166 MET A N 1
ATOM 1319 C CA . MET A 1 166 ? -0.521 1.993 -3.339 1.00 97.44 166 MET A CA 1
ATOM 1320 C C . MET A 1 166 ? 0.992 1.786 -3.475 1.00 97.44 166 MET A C 1
ATOM 1322 O O . MET A 1 166 ? 1.478 1.542 -4.579 1.00 97.44 166 MET A O 1
ATOM 1326 N N . GLN A 1 167 ? 1.749 1.854 -2.372 1.00 97.06 167 GLN A N 1
ATOM 1327 C CA . GLN A 1 167 ? 3.192 1.586 -2.388 1.00 97.06 167 GLN A CA 1
ATOM 1328 C C . GLN A 1 167 ? 3.500 0.143 -2.812 1.00 97.06 167 GLN A C 1
ATOM 1330 O O . GLN A 1 167 ? 4.327 -0.060 -3.704 1.00 97.06 167 GLN A O 1
ATOM 1335 N N . ASP A 1 168 ? 2.829 -0.855 -2.219 1.00 97.56 168 ASP A N 1
ATOM 1336 C CA . ASP A 1 168 ? 3.006 -2.268 -2.593 1.00 97.56 168 ASP A CA 1
ATOM 1337 C C . ASP A 1 168 ? 2.581 -2.506 -4.047 1.00 97.56 168 ASP A C 1
ATOM 1339 O O . ASP A 1 168 ? 3.335 -3.098 -4.826 1.00 97.56 168 ASP A O 1
ATOM 1343 N N . SER A 1 169 ? 1.420 -1.974 -4.447 1.00 97.62 169 SER A N 1
ATOM 1344 C CA . SER A 1 169 ? 0.933 -2.079 -5.824 1.00 97.62 169 SER A CA 1
ATOM 1345 C C . SER A 1 169 ? 1.916 -1.467 -6.829 1.00 97.62 169 SER A C 1
ATOM 1347 O O . SER A 1 169 ? 2.318 -2.133 -7.784 1.00 97.62 169 SER A O 1
ATOM 1349 N N . MET A 1 170 ? 2.394 -0.240 -6.597 1.00 97.69 170 MET A N 1
ATOM 1350 C CA . MET A 1 170 ? 3.348 0.418 -7.492 1.00 97.69 170 MET A CA 1
ATOM 1351 C C . MET A 1 170 ? 4.700 -0.307 -7.523 1.00 97.69 170 MET A C 1
ATOM 1353 O O . MET A 1 170 ? 5.331 -0.381 -8.580 1.00 97.69 170 MET A O 1
ATOM 1357 N N . ASN A 1 171 ? 5.157 -0.862 -6.397 1.00 97.31 171 ASN A N 1
ATOM 1358 C CA . ASN A 1 171 ? 6.393 -1.640 -6.347 1.00 97.31 171 ASN A CA 1
ATOM 1359 C C . ASN A 1 171 ? 6.291 -2.912 -7.205 1.00 97.31 171 ASN A C 1
ATOM 1361 O O . ASN A 1 171 ? 7.163 -3.162 -8.037 1.00 97.31 171 ASN A O 1
ATOM 1365 N N . ARG A 1 172 ? 5.184 -3.655 -7.086 1.00 97.31 172 ARG A N 1
ATOM 1366 C CA . ARG A 1 172 ? 4.892 -4.822 -7.934 1.00 97.31 172 ARG A CA 1
ATOM 1367 C C . ARG A 1 172 ? 4.760 -4.440 -9.404 1.00 97.31 172 ARG A C 1
ATOM 1369 O O . ARG A 1 172 ? 5.337 -5.104 -10.256 1.00 97.31 172 ARG A O 1
ATOM 1376 N N . THR A 1 173 ? 4.073 -3.341 -9.708 1.00 97.69 173 THR A N 1
ATOM 1377 C CA . THR A 1 173 ? 3.936 -2.818 -11.075 1.00 97.69 173 THR A CA 1
ATOM 1378 C C . THR A 1 173 ? 5.293 -2.478 -11.689 1.00 97.69 173 THR A C 1
ATOM 1380 O O . THR A 1 173 ? 5.567 -2.840 -12.833 1.00 97.69 173 THR A O 1
ATOM 1383 N N . ARG A 1 174 ? 6.186 -1.823 -10.936 1.00 97.44 174 ARG A N 1
ATOM 1384 C CA . ARG A 1 174 ? 7.558 -1.531 -11.384 1.00 97.44 174 ARG A CA 1
ATOM 1385 C C . ARG A 1 174 ? 8.369 -2.801 -11.591 1.00 97.44 174 ARG A C 1
ATOM 1387 O O . ARG A 1 174 ? 9.127 -2.878 -12.558 1.00 97.44 174 ARG A O 1
ATOM 1394 N N . GLU A 1 175 ? 8.234 -3.782 -10.705 1.00 96.62 175 GLU A N 1
ATOM 1395 C CA . GLU A 1 175 ? 8.881 -5.082 -10.859 1.00 96.62 175 GLU A CA 1
ATOM 1396 C C . GLU A 1 175 ? 8.395 -5.794 -12.123 1.00 96.62 175 GLU A C 1
ATOM 1398 O O . GLU A 1 175 ? 9.222 -6.155 -12.957 1.00 96.62 175 GLU A O 1
ATOM 1403 N N . HIS A 1 176 ? 7.082 -5.882 -12.328 1.00 96.88 176 HIS A N 1
ATOM 1404 C CA . HIS A 1 176 ? 6.491 -6.504 -13.508 1.00 96.88 176 HIS A CA 1
ATOM 1405 C C . HIS A 1 176 ? 6.935 -5.808 -14.805 1.00 96.88 176 HIS A C 1
ATOM 1407 O O . HIS A 1 176 ? 7.420 -6.446 -15.739 1.00 96.88 176 HIS A O 1
ATOM 1413 N N . TRP A 1 177 ? 6.875 -4.474 -14.839 1.00 96.88 177 TRP A N 1
ATOM 1414 C CA . TRP A 1 177 ? 7.306 -3.681 -15.991 1.00 96.88 177 TRP A CA 1
ATOM 1415 C C . TRP A 1 177 ? 8.799 -3.846 -16.311 1.00 96.88 177 TRP A C 1
ATOM 1417 O O . TRP A 1 177 ? 9.200 -3.948 -17.473 1.00 96.88 177 TRP A O 1
ATOM 1427 N N . SER A 1 178 ? 9.650 -3.852 -15.283 1.00 94.88 178 SER A N 1
ATOM 1428 C CA . SER A 1 178 ? 11.104 -3.838 -15.467 1.00 94.88 178 SER A CA 1
ATOM 1429 C C . SER A 1 178 ? 11.728 -5.222 -15.606 1.00 94.88 178 SER A C 1
ATOM 1431 O O . SER A 1 178 ? 12.600 -5.389 -16.455 1.00 94.88 178 SER A O 1
ATOM 1433 N N . LYS A 1 179 ? 11.323 -6.198 -14.789 1.00 93.94 179 LYS A N 1
ATOM 1434 C CA . LYS A 1 179 ? 11.934 -7.532 -14.737 1.00 93.94 179 LYS A CA 1
ATOM 1435 C C . LYS A 1 179 ? 11.196 -8.535 -15.608 1.00 93.94 179 LYS A C 1
ATOM 1437 O O . LYS A 1 179 ? 11.848 -9.213 -16.401 1.00 93.94 179 LYS A O 1
ATOM 1442 N N . ASP A 1 180 ? 9.874 -8.605 -15.479 1.00 95.06 180 ASP A N 1
ATOM 1443 C CA . ASP A 1 180 ? 9.088 -9.634 -16.163 1.00 95.06 180 ASP A CA 1
ATOM 1444 C C . ASP A 1 180 ? 8.946 -9.292 -17.648 1.00 95.06 180 ASP A C 1
ATOM 1446 O O . ASP A 1 180 ? 9.308 -10.093 -18.509 1.00 95.06 180 ASP A O 1
ATOM 1450 N N . LEU A 1 181 ? 8.509 -8.063 -17.947 1.00 95.00 181 LEU A N 1
ATOM 1451 C CA . LEU A 1 181 ? 8.330 -7.571 -19.317 1.00 95.00 181 LEU A CA 1
ATOM 1452 C C . LEU A 1 181 ? 9.620 -7.020 -19.944 1.00 95.00 181 LEU A C 1
ATOM 1454 O O . LEU A 1 181 ? 9.696 -6.848 -21.157 1.00 95.00 181 LEU A O 1
ATOM 1458 N N . LYS A 1 182 ? 10.656 -6.742 -19.139 1.00 93.69 182 LYS A N 1
ATOM 1459 C CA . LYS A 1 182 ? 11.949 -6.189 -19.599 1.00 93.69 182 LYS A CA 1
ATOM 1460 C C . LYS A 1 182 ? 11.825 -4.872 -20.378 1.00 93.69 182 LYS A C 1
ATOM 1462 O O . LYS A 1 182 ? 12.698 -4.527 -21.177 1.00 93.69 182 LYS A O 1
ATOM 1467 N N . CYS A 1 183 ? 10.787 -4.086 -20.091 1.00 92.31 183 CYS A N 1
ATOM 1468 C CA . CYS A 1 183 ? 10.533 -2.816 -20.770 1.00 92.31 183 CYS A CA 1
ATOM 1469 C C . CYS A 1 183 ? 11.482 -1.692 -20.338 1.00 92.31 183 CYS A C 1
ATOM 1471 O O . CYS A 1 183 ? 11.580 -0.657 -20.998 1.00 92.31 183 CYS A O 1
ATOM 1473 N N . CYS A 1 184 ? 12.219 -1.874 -19.239 1.00 85.88 184 CYS A N 1
ATOM 1474 C CA . CYS A 1 184 ? 13.201 -0.900 -18.782 1.00 85.88 184 CYS A CA 1
ATOM 1475 C C . CYS A 1 184 ? 14.519 -1.041 -19.564 1.00 85.88 184 CYS A C 1
ATOM 1477 O O . CYS A 1 184 ? 15.468 -1.682 -19.112 1.00 85.88 184 CYS A O 1
ATOM 1479 N N . HIS A 1 185 ? 14.592 -0.419 -20.741 1.00 72.12 185 HIS A N 1
ATOM 1480 C CA . HIS A 1 185 ? 15.843 -0.274 -21.485 1.00 72.12 185 HIS A CA 1
ATOM 1481 C C . HIS A 1 185 ? 16.566 1.004 -21.058 1.00 72.12 185 HIS A C 1
ATOM 1483 O O . HIS A 1 185 ? 16.325 2.097 -21.572 1.00 72.12 185 HIS A O 1
ATOM 1489 N N . ARG A 1 186 ? 17.487 0.879 -20.100 1.00 66.62 186 ARG A N 1
ATOM 1490 C CA . ARG A 1 186 ? 18.393 1.980 -19.771 1.00 66.62 186 ARG A CA 1
ATOM 1491 C C . ARG A 1 186 ? 19.398 2.120 -20.913 1.00 66.62 186 ARG A C 1
ATOM 1493 O O . ARG A 1 186 ? 20.254 1.256 -21.078 1.00 66.62 186 ARG A O 1
ATOM 1500 N N . GLN A 1 187 ? 19.307 3.201 -21.689 1.00 62.94 187 GLN A N 1
ATOM 1501 C CA . GLN A 1 187 ? 20.325 3.557 -22.680 1.00 62.94 187 GLN A CA 1
ATOM 1502 C C . GLN A 1 187 ? 21.622 3.939 -21.952 1.00 62.94 187 GLN A C 1
ATOM 1504 O O . GLN A 1 187 ? 21.887 5.102 -21.655 1.00 62.94 187 GLN A O 1
ATOM 1509 N N . PHE A 1 188 ? 22.410 2.936 -21.580 1.00 67.19 188 PHE A N 1
ATOM 1510 C CA . PHE A 1 188 ? 23.751 3.120 -21.054 1.00 67.19 188 PHE A CA 1
ATOM 1511 C C . PHE A 1 188 ? 24.696 3.306 -22.236 1.00 67.19 188 PHE A C 1
ATOM 1513 O O . PHE A 1 188 ? 24.811 2.415 -23.074 1.00 67.19 188 PHE A O 1
ATOM 1520 N N . ASN A 1 189 ? 25.366 4.457 -22.313 1.00 79.75 189 ASN A N 1
ATOM 1521 C CA . ASN A 1 189 ? 26.447 4.644 -23.270 1.00 79.75 189 ASN A CA 1
ATOM 1522 C C . ASN A 1 189 ? 27.777 4.245 -22.599 1.00 79.75 189 ASN A C 1
ATOM 1524 O O . ASN A 1 189 ? 28.341 5.056 -21.855 1.00 79.75 189 ASN A O 1
ATOM 1528 N N . PRO A 1 190 ? 28.291 3.021 -22.834 1.00 85.25 190 PRO A N 1
ATOM 1529 C CA . PRO A 1 190 ? 29.500 2.531 -22.173 1.00 85.25 190 PRO A CA 1
ATOM 1530 C C . PRO A 1 190 ? 30.723 3.396 -22.480 1.00 85.25 190 PRO A C 1
ATOM 1532 O O . PRO A 1 190 ? 31.628 3.497 -21.657 1.00 85.25 190 PRO A O 1
ATOM 1535 N N . LEU A 1 191 ? 30.738 4.065 -23.636 1.00 88.94 191 LEU A N 1
ATOM 1536 C CA . LEU A 1 191 ? 31.864 4.873 -24.086 1.00 88.94 191 LEU A CA 1
ATOM 1537 C C . LEU A 1 191 ? 32.086 6.097 -23.189 1.00 88.94 191 LEU A C 1
ATOM 1539 O O . LEU A 1 191 ? 33.209 6.354 -22.765 1.00 88.94 191 LEU A O 1
ATOM 1543 N N . ILE A 1 192 ? 31.015 6.818 -22.843 1.00 89.31 192 ILE A N 1
ATOM 1544 C CA . ILE A 1 192 ? 31.101 8.009 -21.981 1.00 89.31 192 ILE A CA 1
ATOM 1545 C C . ILE A 1 192 ? 31.576 7.617 -20.578 1.00 89.31 192 ILE A C 1
ATOM 1547 O O . ILE A 1 192 ? 32.433 8.285 -20.000 1.00 89.31 192 ILE A O 1
ATOM 1551 N N . PHE A 1 193 ? 31.057 6.505 -20.054 1.00 89.75 193 PHE A N 1
ATOM 1552 C CA . PHE A 1 193 ? 31.452 5.988 -18.748 1.00 89.75 193 PHE A CA 1
ATOM 1553 C C . PHE A 1 193 ? 32.942 5.617 -18.707 1.00 89.75 193 PHE A C 1
ATOM 1555 O O . PHE A 1 193 ? 33.661 6.047 -17.806 1.00 89.75 193 PHE A O 1
ATOM 1562 N N . LEU A 1 194 ? 33.431 4.889 -19.716 1.00 93.31 194 LEU A N 1
ATOM 1563 C CA . LEU A 1 194 ? 34.836 4.485 -19.799 1.00 93.31 194 LEU A CA 1
ATOM 1564 C C . LEU A 1 194 ? 35.786 5.683 -19.921 1.00 93.31 194 LEU A C 1
ATOM 1566 O O . LEU A 1 194 ? 36.823 5.700 -19.259 1.00 93.31 194 LEU A O 1
ATOM 1570 N N . ILE A 1 195 ? 35.427 6.701 -20.711 1.00 95.25 195 ILE A N 1
ATOM 1571 C CA . ILE A 1 195 ? 36.222 7.933 -20.834 1.00 95.25 195 ILE A CA 1
ATOM 1572 C C . ILE A 1 195 ? 36.313 8.651 -19.482 1.00 95.25 195 ILE A C 1
ATOM 1574 O O . ILE A 1 195 ? 37.408 9.026 -19.063 1.00 95.25 195 ILE A O 1
ATOM 1578 N N . ALA A 1 196 ? 35.190 8.805 -18.775 1.00 94.44 196 ALA A N 1
ATOM 1579 C CA . ALA A 1 196 ? 35.164 9.461 -17.469 1.00 94.44 196 ALA A CA 1
ATOM 1580 C C . ALA A 1 196 ? 36.032 8.721 -16.434 1.00 94.44 196 ALA A C 1
ATOM 1582 O O . ALA A 1 196 ? 36.830 9.349 -15.735 1.00 94.44 196 ALA A O 1
ATOM 1583 N N . CYS A 1 197 ? 35.941 7.387 -16.383 1.00 95.00 197 CYS A N 1
ATOM 1584 C CA . CYS A 1 197 ? 36.794 6.562 -15.527 1.00 95.00 197 CYS A CA 1
ATOM 1585 C C . CYS A 1 197 ? 38.280 6.677 -15.900 1.00 95.00 197 CYS A C 1
ATOM 1587 O O . CYS A 1 197 ? 39.126 6.785 -15.014 1.00 95.00 197 CYS A O 1
ATOM 1589 N N . GLY A 1 198 ? 38.601 6.697 -17.197 1.00 95.44 198 GLY A N 1
ATOM 1590 C CA . GLY A 1 198 ? 39.970 6.863 -17.684 1.00 95.44 198 GLY A CA 1
ATOM 1591 C C . GLY A 1 198 ? 40.583 8.198 -17.260 1.00 95.44 198 GLY A C 1
ATOM 1592 O O . GLY A 1 198 ? 41.691 8.227 -16.729 1.00 95.44 198 GLY A O 1
ATOM 1593 N N . ILE A 1 199 ? 39.845 9.301 -17.416 1.00 96.00 199 ILE A N 1
ATOM 1594 C CA . ILE A 1 199 ? 40.292 10.634 -16.982 1.00 96.00 199 ILE A CA 1
ATOM 1595 C C . ILE A 1 199 ? 40.523 10.657 -15.466 1.00 96.00 199 ILE A C 1
ATOM 1597 O O . ILE A 1 199 ? 41.579 11.103 -15.014 1.00 96.00 199 ILE A O 1
ATOM 1601 N N . ALA A 1 200 ? 39.575 10.134 -14.682 1.00 96.06 200 ALA A N 1
ATOM 1602 C CA . ALA A 1 200 ? 39.687 10.080 -13.226 1.00 96.06 200 ALA A CA 1
ATOM 1603 C C . ALA A 1 200 ? 40.911 9.274 -12.753 1.00 96.06 200 ALA A C 1
ATOM 1605 O O . ALA A 1 200 ? 41.536 9.645 -11.762 1.00 96.06 200 ALA A O 1
ATOM 1606 N N . ALA A 1 201 ? 41.289 8.213 -13.474 1.00 94.75 201 ALA A N 1
ATOM 1607 C CA . ALA A 1 201 ? 42.469 7.406 -13.167 1.00 94.75 201 ALA A CA 1
ATOM 1608 C C . ALA A 1 201 ? 43.796 8.069 -13.591 1.00 94.75 201 ALA A C 1
ATOM 1610 O O . ALA A 1 201 ? 44.809 7.915 -12.908 1.00 94.75 201 ALA A O 1
ATOM 1611 N N . ILE A 1 202 ? 43.809 8.817 -14.700 1.00 95.69 202 ILE A N 1
ATOM 1612 C CA . ILE A 1 202 ? 45.018 9.468 -15.237 1.00 95.69 202 ILE A CA 1
ATOM 1613 C C . ILE A 1 202 ? 45.374 10.745 -14.459 1.00 95.69 202 ILE A C 1
ATOM 1615 O O . ILE A 1 202 ? 46.555 11.056 -14.296 1.00 95.69 202 ILE A O 1
ATOM 1619 N N . LEU A 1 203 ? 44.379 11.474 -13.945 1.00 95.56 203 LEU A N 1
ATOM 1620 C CA . LEU A 1 203 ? 44.582 12.736 -13.223 1.00 95.56 203 LEU A CA 1
ATOM 1621 C C . LEU A 1 203 ? 45.565 12.619 -12.033 1.00 95.56 203 LEU A C 1
ATOM 1623 O O . LEU A 1 203 ? 46.507 13.415 -11.982 1.00 95.56 203 LEU A O 1
ATOM 1627 N N . PRO A 1 204 ? 45.446 11.628 -11.122 1.00 95.12 204 PRO A N 1
ATOM 1628 C CA . PRO A 1 204 ? 46.427 11.418 -10.058 1.00 95.12 204 PRO A CA 1
ATOM 1629 C C . PRO A 1 204 ? 47.825 11.094 -10.589 1.00 95.12 204 PRO A C 1
ATOM 1631 O O . PRO A 1 204 ? 48.811 11.626 -10.084 1.00 95.12 204 PRO A O 1
ATOM 1634 N N . ALA A 1 205 ? 47.933 10.265 -11.631 1.00 93.75 205 ALA A N 1
ATOM 1635 C CA . ALA A 1 205 ? 49.224 9.903 -12.213 1.00 93.75 205 ALA A CA 1
ATOM 1636 C C . ALA A 1 205 ? 49.951 11.132 -12.783 1.00 93.75 205 ALA A C 1
ATOM 1638 O O . ALA A 1 205 ? 51.140 11.322 -12.528 1.00 93.75 205 ALA A O 1
ATOM 1639 N N . LEU A 1 206 ? 49.230 12.010 -13.488 1.00 95.00 206 LEU A N 1
ATOM 1640 C CA . LEU A 1 206 ? 49.774 13.274 -13.991 1.00 95.00 206 LEU A CA 1
ATOM 1641 C C . LEU A 1 206 ? 50.144 14.239 -12.859 1.00 95.00 206 LEU A C 1
ATOM 1643 O O . LEU A 1 206 ? 51.173 14.913 -12.938 1.00 95.00 206 LEU A O 1
ATOM 1647 N N . PHE A 1 207 ? 49.351 14.294 -11.787 1.00 95.69 207 PHE A N 1
ATOM 1648 C CA . PHE A 1 207 ? 49.660 15.106 -10.610 1.00 95.69 207 PHE A CA 1
ATOM 1649 C C . PHE A 1 207 ? 50.956 14.647 -9.922 1.00 95.69 207 PHE A C 1
ATOM 1651 O O . PHE A 1 207 ? 51.851 15.455 -9.671 1.00 95.69 207 PHE A O 1
ATOM 1658 N N . TYR A 1 208 ? 51.120 13.345 -9.682 1.00 95.06 208 TYR A N 1
ATOM 1659 C CA . TYR A 1 208 ? 52.343 12.816 -9.072 1.00 95.06 208 TYR A CA 1
ATOM 1660 C C . TYR A 1 208 ? 53.559 12.919 -10.000 1.00 95.06 208 TYR A C 1
ATOM 1662 O O . TYR A 1 208 ? 54.651 13.262 -9.552 1.00 95.06 208 TYR A O 1
ATOM 1670 N N . ALA A 1 209 ? 53.386 12.694 -11.305 1.00 93.62 209 ALA A N 1
ATOM 1671 C CA . ALA A 1 209 ? 54.470 12.859 -12.270 1.00 93.62 209 ALA A CA 1
ATOM 1672 C C . ALA A 1 209 ? 54.933 14.323 -12.379 1.00 93.62 209 ALA A C 1
ATOM 1674 O O . ALA A 1 209 ? 56.135 14.589 -12.430 1.00 93.62 209 ALA A O 1
ATOM 1675 N N . SER A 1 210 ? 53.997 15.278 -12.393 1.00 93.00 210 SER A N 1
ATOM 1676 C CA . SER A 1 210 ? 54.318 16.709 -12.476 1.00 93.00 210 SER A CA 1
ATOM 1677 C C . SER A 1 210 ? 54.986 17.226 -11.204 1.00 93.00 210 SER A C 1
ATOM 1679 O O . SER A 1 210 ? 56.018 17.889 -11.300 1.00 93.00 210 SER A O 1
ATOM 1681 N N . THR A 1 211 ? 54.469 16.872 -10.024 1.00 94.12 211 THR A N 1
ATOM 1682 C CA . THR A 1 211 ? 55.100 17.221 -8.740 1.00 94.12 211 THR A CA 1
ATOM 1683 C C . THR A 1 211 ? 56.511 16.647 -8.641 1.00 94.12 211 THR A C 1
ATOM 1685 O O . THR A 1 211 ? 57.448 17.407 -8.415 1.00 94.12 211 THR A O 1
ATOM 1688 N N . TYR A 1 212 ? 56.704 15.358 -8.945 1.00 94.56 212 TYR A N 1
ATOM 1689 C CA . TYR A 1 212 ? 58.031 14.734 -8.979 1.00 94.56 212 TYR A CA 1
ATOM 1690 C C . TYR A 1 212 ? 59.004 15.455 -9.929 1.00 94.56 212 TYR A C 1
ATOM 1692 O O . TYR A 1 212 ? 60.148 15.744 -9.567 1.00 94.56 212 TYR A O 1
ATOM 1700 N N . ALA A 1 213 ? 58.559 15.782 -11.147 1.00 92.81 213 ALA A N 1
ATOM 1701 C CA . ALA A 1 213 ? 59.389 16.469 -12.134 1.00 92.81 213 ALA A CA 1
ATOM 1702 C C . ALA A 1 213 ? 59.769 17.898 -11.704 1.00 92.81 213 ALA A C 1
ATOM 1704 O O . ALA A 1 213 ? 60.899 18.326 -11.953 1.00 92.81 213 ALA A O 1
ATOM 1705 N N . LEU A 1 214 ? 58.851 18.634 -11.067 1.00 91.56 214 LEU A N 1
ATOM 1706 C CA . LEU A 1 214 ? 59.105 19.983 -10.555 1.00 91.56 214 LEU A CA 1
ATOM 1707 C C . LEU A 1 214 ? 60.083 19.966 -9.376 1.00 91.56 214 LEU A C 1
ATOM 1709 O O . LEU A 1 214 ? 61.048 20.729 -9.402 1.00 91.56 214 LEU A O 1
ATOM 1713 N N . THR A 1 215 ? 59.900 19.064 -8.407 1.00 89.88 215 THR A N 1
ATOM 1714 C CA . THR A 1 215 ? 60.813 18.913 -7.261 1.00 89.88 215 THR A CA 1
ATOM 1715 C C . THR A 1 215 ? 62.229 18.583 -7.730 1.00 89.88 215 THR A C 1
ATOM 1717 O O . THR A 1 215 ? 63.178 19.282 -7.384 1.00 89.88 215 THR A O 1
ATOM 1720 N N . LYS A 1 216 ? 62.374 17.617 -8.645 1.00 87.81 216 LYS A N 1
ATOM 1721 C CA . LYS A 1 216 ? 63.679 17.241 -9.211 1.00 87.81 216 LYS A CA 1
ATOM 1722 C C . LYS A 1 216 ? 64.346 18.370 -10.007 1.00 87.81 216 LYS A C 1
ATOM 1724 O O . LYS A 1 216 ? 65.572 18.467 -10.055 1.00 87.81 216 LYS A O 1
ATOM 1729 N N . ARG A 1 217 ? 63.564 19.225 -10.680 1.00 85.69 217 ARG A N 1
ATOM 1730 C CA . ARG A 1 217 ? 64.096 20.420 -11.363 1.00 85.69 217 ARG A CA 1
ATOM 1731 C C . ARG A 1 217 ? 64.565 21.483 -10.370 1.00 85.69 217 ARG A C 1
ATOM 1733 O O . ARG A 1 217 ? 65.597 22.096 -10.619 1.00 85.69 217 ARG A O 1
ATOM 1740 N N . GLN A 1 218 ? 63.837 21.699 -9.275 1.00 83.25 218 GLN A N 1
ATOM 1741 C CA . GLN A 1 218 ? 64.235 22.643 -8.227 1.00 83.25 218 GLN A CA 1
ATOM 1742 C C . GLN A 1 218 ? 65.535 22.213 -7.541 1.00 83.25 218 GLN A C 1
ATOM 1744 O O . GLN A 1 218 ? 66.426 23.045 -7.400 1.00 83.25 218 GLN A O 1
ATOM 1749 N N . GLU A 1 219 ? 65.689 20.925 -7.219 1.00 81.31 219 GLU A N 1
ATOM 1750 C CA . GLU A 1 219 ? 66.938 20.367 -6.670 1.00 81.31 219 GLU A CA 1
ATOM 1751 C C . GLU A 1 219 ? 68.138 20.648 -7.587 1.00 81.31 219 GLU A C 1
ATOM 1753 O O . GLU A 1 219 ? 69.167 21.149 -7.143 1.00 81.31 219 GLU A O 1
ATOM 1758 N N . ARG A 1 220 ? 67.984 20.426 -8.900 1.00 77.44 220 ARG A N 1
ATOM 1759 C CA . ARG A 1 220 ? 69.039 20.707 -9.890 1.00 77.44 220 ARG A CA 1
ATOM 1760 C C . ARG A 1 220 ? 69.404 22.187 -10.019 1.00 77.44 220 ARG A C 1
ATOM 1762 O O . ARG A 1 220 ? 70.540 22.485 -10.373 1.00 77.44 220 ARG A O 1
ATOM 1769 N N . ASN A 1 221 ? 68.450 23.093 -9.809 1.00 72.81 221 ASN A N 1
ATOM 1770 C CA . ASN A 1 221 ? 68.651 24.533 -9.994 1.00 72.81 221 ASN A CA 1
ATOM 1771 C C . ASN A 1 221 ? 69.160 25.240 -8.727 1.00 72.81 221 ASN A C 1
ATOM 1773 O O . ASN A 1 221 ? 69.778 26.294 -8.851 1.00 72.81 221 ASN A O 1
ATOM 1777 N N . HIS A 1 222 ? 68.904 24.692 -7.534 1.00 67.94 222 HIS A N 1
ATOM 1778 C CA . HIS A 1 222 ? 69.263 25.321 -6.257 1.00 67.94 222 HIS A CA 1
ATOM 1779 C C . HIS A 1 222 ? 70.514 24.760 -5.573 1.00 67.94 222 HIS A C 1
ATOM 1781 O O . HIS A 1 222 ? 70.848 25.252 -4.502 1.00 67.94 222 HIS A O 1
ATOM 1787 N N . GLY A 1 223 ? 71.240 23.826 -6.197 1.00 58.91 223 GLY A N 1
ATOM 1788 C CA . GLY A 1 223 ? 72.613 23.484 -5.813 1.00 58.91 223 GLY A CA 1
ATOM 1789 C C . GLY A 1 223 ? 72.802 23.189 -4.322 1.00 58.91 223 GLY A C 1
ATOM 1790 O O . GLY A 1 223 ? 73.462 23.958 -3.624 1.00 58.91 223 GLY A O 1
ATOM 1791 N N . ILE A 1 224 ? 72.247 22.064 -3.868 1.00 50.97 224 ILE A N 1
ATOM 1792 C CA . ILE A 1 224 ? 72.861 21.248 -2.811 1.00 50.97 224 ILE A CA 1
ATOM 1793 C C . ILE A 1 224 ? 73.462 20.028 -3.502 1.00 50.97 224 ILE A C 1
ATOM 1795 O O . ILE A 1 224 ? 72.755 19.455 -4.365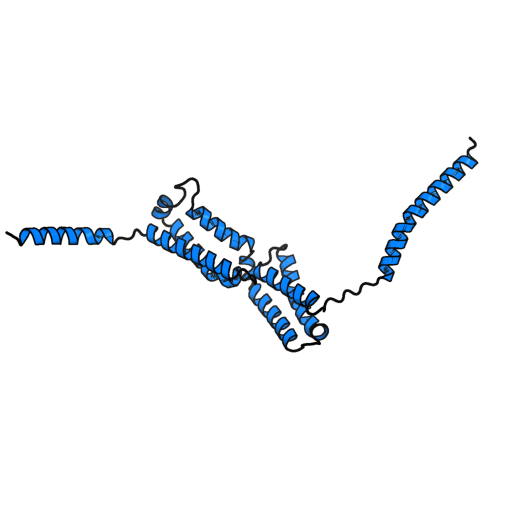 1.00 50.97 224 ILE A O 1
#

Organism: Ceratitis capitata (NCBI:txid7213)

Foldseek 3Di:
DPVVVVVVVVVVVVVVVVVVPPDDVLNVLVVQLVVLLVVLVVQQVVCVVLHDSQVRRVVSLVSNVVSLVVQCVPPVSCVVQAPPDPCSVSVNSNVVSVVVCVVLLSVQCPVVVLVVVLVVLVVVLVVLCVVDPPCSLPRSVVSLCVNVVSVVVSCVVVVNSHRNSSVSVNVVVCCCCCPVVVSPDDPDDVVVVVVVVVCVVVVVVCVVVVVVVVVVVCPVVVDD

Secondary structure (DSSP, 8-state):
--HHHHHHHHHHHHHHHHHHS---HHHHHHHHHHHHHHHHHHHHHHTBTTB-HHHHHHHHHHHHHHHHHHHHH-HHHHHHHSSSSSS-HHHHHHHHHHHHHHHTTHHHHHGGGHHHHHHHHHHHHHHHHHHSTT-HHHHSHHHHHHHHHHHHHHHHHTTT---HHHHHHHHHHHHIIIIIS--------HHHHHHHHHHHHHHHHHHHHHHHHHHHHHHHHHT-

Sequence (224 aa):
MELKGFLEVFILILCTLPSALAENICDKYMRELAQKQSAFVQCSTLHSVPVRLCNGCESQYSEMQGIYFIMREEKNCTQKFFDKDRINIVSTTQAILTSLWAKAYCDDCFASNNSGAFDNKTREFENCLRDHKGEECALCLPHYLDLNGFYVGLDKHNNGQVCYDMQDSMNRTREHWSKDLKCCHRQFNPLIFLIACGIAAILPALFYASTYALTKRQERNHGI

InterPro domains:
  IPR019172 Osteopetrosis-associated transmembrane protein 1 precursor [PF09777] (26-221)
  IPR019172 Osteopetrosis-associated transmembrane protein 1 precursor [PTHR15644] (21-221)

Radius of gyration: 34.79 Å; chains: 1; bounding box: 121×56×81 Å

pLDDT: mean 89.8, std 13.53, range [48.47, 98.75]